Protein AF-A0A1F5ZJT5-F1 (afdb_monomer_lite)

InterPro domains:
  IPR000551 MerR-type HTH domain [PF13411] (260-327)
  IPR000551 MerR-type HTH domain [PS50937] (258-327)
  IPR000551 MerR-type HTH domain [SM00422] (259-328)
  IPR003812 Fido domain [PF02661] (96-191)
  IPR003812 Fido domain [PS51459] (96-231)
  IPR009061 Putative DNA-binding domain superfamily [SSF46955] (259-326)
  IPR036597 Fido-like domain superfamily [G3DSA:1.10.3290.10] (3-251)
  IPR036597 Fido-like domain superfamily [SSF140931] (71-250)
  IPR040198 Fido domain-containing protein [PTHR13504] (5-251)

Organism: NCBI:txid1798380

Foldseek 3Di:
DVVLLVVLVVLLVVLVVCPPPDPVLVVVLLLVCLLQQLVFLVVLVPQPADSVQLCCCQVVVDHDPPHDPLSSLQSNLLSVLLVVLLVVLQPDQLPDDLQNLLQSQLSNCPVPCNVFRSHFDQDFDDDPPAPFGADHLVCLVVLVVVLSVCSNPDDDDLLVSLLVNLLSQVRNVGTNDCSSSSSLSSSQSSCSNVSAHRFRQGSVCSVLQVVLSRCVSVVHDNPSNSVSSSVRSVVRSCVSVVSRVVVVVVVVQVPDFWDFLVRLCVVLVHDSVVSVVCVVVVLADFPDADPVGTTTHTPVVSVSSVQVVVVVVVVDDSVVSVVVVVVD

pLDDT: mean 93.29, std 7.65, range [41.47, 98.88]

Secondary structure (DSSP, 8-state):
-HHHHHHHHHHHHHHHTTPSPPHHHHHHHHHHHHHHHHHHHHHHHT----HHHHHHHHHH----TT--HHHHHHHHHHHHHHHHHHHHTTS-GGG--HHHHHHHHHHHHTTT-TTTTT---SS----TT--PPPPPGGGHHHHHHHHHHHHHH--S-HHHHHHHHHHHHHHH--SSS-HHHHHHHHHHHHHHHTTPPPP---GGGHHHHHHHHHHHHTT---HHHHHHHHHHHHHHHHHHHHHHHHHHHHHHHHTSPPEEHHHHHHHHT--HHHHHHHHHTTSS---EE-TTS-EEE-THHHHHHHHHHHHHHTT--HHHHHHHHT--

Radius of gyration: 25.62 Å; chains: 1; bounding box: 65×51×70 Å

Structure (mmCIF, N/CA/C/O backbone):
data_AF-A0A1F5ZJT5-F1
#
_entry.id   AF-A0A1F5ZJT5-F1
#
loop_
_atom_site.group_PDB
_atom_site.id
_atom_site.type_symbol
_atom_site.label_atom_id
_atom_site.label_alt_id
_atom_site.label_comp_id
_atom_site.label_asym_id
_atom_site.label_entity_id
_atom_site.label_seq_id
_atom_site.pdbx_PDB_ins_code
_atom_site.Cartn_x
_atom_site.Cartn_y
_atom_site.Cartn_z
_atom_site.occupancy
_atom_site.B_iso_or_equiv
_atom_site.auth_seq_id
_atom_site.auth_comp_id
_atom_site.auth_asym_id
_atom_site.auth_atom_id
_atom_site.pdbx_PDB_model_num
ATOM 1 N N . MET A 1 1 ? 15.246 -4.799 14.251 1.00 79.94 1 MET A N 1
ATOM 2 C CA . MET A 1 1 ? 14.289 -5.606 13.458 1.00 79.94 1 MET A CA 1
ATOM 3 C C . MET A 1 1 ? 13.406 -6.530 14.314 1.00 79.94 1 MET A C 1
ATOM 5 O O . MET A 1 1 ? 12.212 -6.278 14.369 1.00 79.94 1 MET A O 1
ATOM 9 N N . LYS A 1 2 ? 13.949 -7.520 15.053 1.00 82.00 2 LYS A N 1
ATOM 10 C CA . LYS A 1 2 ? 13.157 -8.495 15.854 1.00 82.00 2 LYS A CA 1
ATOM 11 C C . LYS A 1 2 ? 12.112 -7.873 16.799 1.00 82.00 2 LYS A C 1
ATOM 13 O O . LYS A 1 2 ? 10.970 -8.309 16.814 1.00 82.00 2 LYS A O 1
ATOM 18 N N . LYS A 1 3 ? 12.483 -6.818 17.539 1.00 85.69 3 LYS A N 1
ATOM 19 C CA .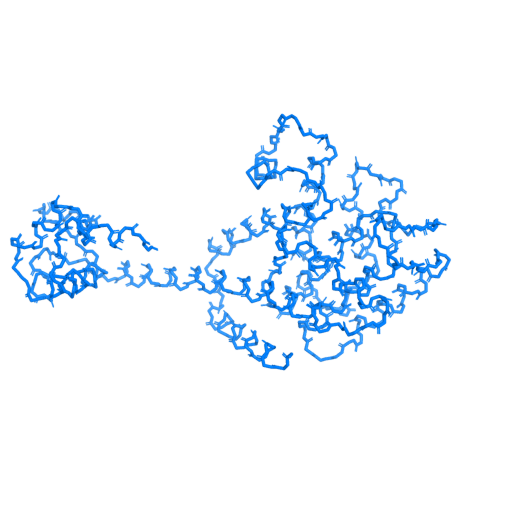 LYS A 1 3 ? 11.565 -6.099 18.445 1.00 85.69 3 LYS A CA 1
ATOM 20 C C . LYS A 1 3 ? 10.368 -5.477 17.711 1.00 85.69 3 LYS A C 1
ATOM 22 O O . LYS A 1 3 ? 9.263 -5.522 18.225 1.00 85.69 3 LYS A O 1
ATOM 27 N N . LEU A 1 4 ? 10.586 -4.917 16.517 1.00 86.38 4 LEU A N 1
ATOM 28 C CA . LEU A 1 4 ? 9.526 -4.282 15.728 1.00 86.38 4 LEU A CA 1
ATOM 29 C C . LEU A 1 4 ? 8.534 -5.323 15.198 1.00 86.38 4 LEU A C 1
ATOM 31 O O . LEU A 1 4 ? 7.334 -5.130 15.336 1.00 86.38 4 LEU A O 1
ATOM 35 N N . LEU A 1 5 ? 9.038 -6.449 14.683 1.00 90.12 5 LEU A N 1
ATOM 36 C CA . LEU A 1 5 ? 8.199 -7.581 14.279 1.00 90.12 5 LEU A CA 1
ATOM 37 C C . LEU A 1 5 ? 7.348 -8.092 15.449 1.00 90.12 5 LEU A C 1
ATOM 39 O O . LEU A 1 5 ? 6.138 -8.205 15.310 1.00 90.12 5 LEU A O 1
ATOM 43 N N . ALA A 1 6 ? 7.941 -8.299 16.629 1.00 90.62 6 ALA A N 1
ATOM 44 C CA . ALA A 1 6 ? 7.199 -8.734 17.816 1.00 90.62 6 ALA A CA 1
ATOM 45 C C . ALA A 1 6 ? 6.083 -7.750 18.231 1.00 90.62 6 ALA A C 1
ATOM 47 O O . ALA A 1 6 ? 4.995 -8.172 18.628 1.00 90.62 6 ALA A O 1
ATOM 48 N N . THR A 1 7 ? 6.322 -6.439 18.103 1.00 93.56 7 THR A N 1
ATOM 49 C CA . THR A 1 7 ? 5.289 -5.417 18.332 1.00 93.56 7 THR A CA 1
ATOM 50 C C . THR A 1 7 ? 4.146 -5.533 17.323 1.00 93.56 7 THR A C 1
ATOM 52 O O . THR A 1 7 ? 2.980 -5.460 17.713 1.00 93.56 7 THR A O 1
ATOM 55 N N . LEU A 1 8 ? 4.461 -5.722 16.039 1.00 95.94 8 LEU A N 1
ATOM 56 C CA . LEU A 1 8 ? 3.456 -5.862 14.984 1.00 95.94 8 LEU A CA 1
ATOM 57 C C . LEU A 1 8 ? 2.613 -7.124 15.164 1.00 95.94 8 LEU A C 1
ATOM 59 O O . LEU A 1 8 ? 1.393 -7.041 15.059 1.00 95.94 8 LEU A O 1
ATOM 63 N N . GLU A 1 9 ? 3.234 -8.251 15.513 1.00 94.44 9 GLU A N 1
ATOM 64 C CA . GLU A 1 9 ? 2.511 -9.494 15.806 1.00 94.44 9 GLU A CA 1
ATOM 65 C C . GLU A 1 9 ? 1.582 -9.335 17.013 1.00 94.44 9 GLU A C 1
ATOM 67 O O . GLU A 1 9 ? 0.418 -9.720 16.953 1.00 94.44 9 GLU A O 1
ATOM 72 N N . THR A 1 10 ? 2.037 -8.669 18.082 1.00 96.25 10 THR A N 1
ATOM 73 C CA . THR A 1 10 ? 1.177 -8.355 19.240 1.00 96.25 10 THR A CA 1
ATOM 74 C C . THR A 1 10 ? -0.043 -7.520 18.827 1.00 96.25 10 THR A C 1
ATOM 76 O O . THR A 1 10 ? -1.169 -7.798 19.242 1.00 96.25 10 THR A O 1
ATOM 79 N N . LYS A 1 11 ? 0.151 -6.491 17.990 1.00 96.81 11 LYS A N 1
ATOM 80 C CA . LYS A 1 11 ? -0.951 -5.650 17.491 1.00 96.81 11 LYS A CA 1
ATOM 81 C C . LYS A 1 11 ? -1.890 -6.415 16.565 1.00 96.81 11 LYS A C 1
ATOM 83 O O . LYS A 1 11 ? -3.102 -6.231 16.657 1.00 96.81 11 LYS A O 1
ATOM 88 N N . LYS A 1 12 ? -1.350 -7.283 15.709 1.00 96.50 12 LYS A N 1
ATOM 89 C CA . LYS A 1 12 ? -2.131 -8.174 14.851 1.00 96.50 12 LYS A CA 1
ATOM 90 C C . LYS A 1 12 ? -2.982 -9.125 15.687 1.00 96.50 12 LYS A C 1
ATOM 92 O O . LYS A 1 12 ? -4.182 -9.189 15.469 1.00 96.50 12 LYS A O 1
ATOM 97 N N . GLN A 1 13 ? -2.404 -9.774 16.696 1.00 96.56 13 GLN A N 1
ATOM 98 C CA . GLN A 1 13 ? -3.142 -10.651 17.603 1.00 96.56 13 GLN A CA 1
ATOM 99 C C . GLN A 1 13 ? -4.262 -9.895 18.329 1.00 96.56 13 GLN A C 1
ATOM 101 O O . GLN A 1 13 ? -5.379 -10.392 18.449 1.00 96.56 13 GLN A O 1
ATOM 106 N N . ARG A 1 14 ? -4.001 -8.653 18.759 1.00 96.25 14 ARG A N 1
ATOM 107 C CA . ARG A 1 14 ? -5.036 -7.785 19.333 1.00 96.25 14 ARG A CA 1
ATOM 108 C C . ARG A 1 14 ? -6.159 -7.490 18.335 1.00 96.25 14 ARG A C 1
ATOM 110 O O . ARG A 1 14 ? -7.318 -7.546 18.724 1.00 96.25 14 ARG A O 1
ATOM 117 N N . LEU A 1 15 ? -5.832 -7.187 17.078 1.00 95.25 15 LEU A N 1
ATOM 118 C CA . LEU A 1 15 ? -6.818 -6.985 16.013 1.00 95.25 15 LEU A CA 1
ATOM 119 C C . LEU A 1 15 ? -7.630 -8.262 15.751 1.00 95.25 15 LEU A C 1
ATOM 121 O O . LEU A 1 15 ? -8.850 -8.195 15.618 1.00 95.25 15 LEU A O 1
ATOM 125 N N . ASP A 1 16 ? -6.972 -9.418 15.722 1.00 95.50 16 ASP A N 1
ATOM 126 C CA . ASP A 1 16 ? -7.607 -10.715 15.490 1.00 95.50 16 ASP A CA 1
ATOM 127 C C . ASP A 1 16 ? -8.592 -11.077 16.611 1.00 95.50 16 ASP A C 1
ATOM 129 O O . ASP A 1 16 ? -9.668 -11.593 16.321 1.00 95.50 16 ASP A O 1
ATOM 133 N N . ASN A 1 17 ? -8.309 -10.691 17.860 1.00 95.62 17 ASN A N 1
ATOM 134 C CA . ASN A 1 17 ? -9.237 -10.852 18.987 1.00 95.62 17 ASN A CA 1
ATOM 135 C C . ASN A 1 17 ? -10.536 -10.036 18.850 1.00 95.62 17 ASN A C 1
ATOM 137 O O . ASN A 1 17 ? -11.502 -10.310 19.559 1.00 95.62 17 ASN A O 1
ATOM 141 N N . TYR A 1 18 ? -10.575 -9.030 17.971 1.00 93.25 18 TYR A N 1
ATOM 142 C CA . TYR A 1 18 ? -11.799 -8.288 17.661 1.00 93.25 18 TYR A CA 1
ATOM 143 C C . TYR A 1 18 ? -12.585 -8.879 16.483 1.00 93.25 18 TYR A C 1
ATOM 145 O O . TYR A 1 18 ? -13.690 -8.410 16.212 1.00 93.25 18 TYR A O 1
ATOM 153 N N . ARG A 1 19 ? -12.043 -9.865 15.754 1.00 92.75 19 ARG A N 1
ATOM 154 C CA . ARG A 1 19 ? -12.709 -10.443 14.579 1.00 92.75 19 ARG A CA 1
ATOM 155 C C . ARG A 1 19 ? -13.841 -11.412 14.986 1.00 92.75 19 ARG A C 1
ATOM 157 O O . ARG A 1 19 ? -13.694 -12.119 15.979 1.00 92.75 19 ARG A O 1
ATOM 164 N N . PRO A 1 20 ? -14.931 -11.515 14.193 1.00 92.62 20 PRO A N 1
ATOM 165 C CA . PRO A 1 20 ? -15.212 -10.727 12.992 1.00 92.62 20 PRO A CA 1
ATOM 166 C C . PRO A 1 20 ? -15.537 -9.265 13.329 1.00 92.62 20 PRO A C 1
ATOM 168 O O . PRO A 1 20 ? -16.264 -8.970 14.274 1.00 92.62 20 PRO A O 1
ATOM 171 N N . LEU A 1 21 ? -14.990 -8.341 12.536 1.00 90.06 21 LEU A N 1
ATOM 172 C CA . LEU A 1 21 ? -15.224 -6.911 12.730 1.00 90.06 21 LEU A CA 1
ATOM 173 C C . LEU A 1 21 ? -16.645 -6.527 12.278 1.00 90.06 21 LEU A C 1
ATOM 175 O O . LEU A 1 21 ? -17.171 -7.130 11.340 1.00 90.06 21 LEU A O 1
ATOM 179 N N . PRO A 1 22 ? -17.265 -5.488 12.873 1.00 89.25 22 PRO A N 1
ATOM 180 C CA . PRO A 1 22 ? -18.578 -5.017 12.442 1.00 89.25 22 PRO A CA 1
ATOM 181 C C . PRO A 1 22 ? -18.598 -4.632 10.946 1.00 89.25 22 PRO A C 1
ATOM 183 O O . PRO A 1 22 ? -17.782 -3.795 10.549 1.00 89.25 22 PRO A O 1
ATOM 186 N N . PRO A 1 23 ? -19.547 -5.128 10.127 1.00 90.06 23 PRO A N 1
ATOM 187 C CA . PRO A 1 23 ? -19.532 -4.926 8.672 1.00 90.06 23 PRO A CA 1
ATOM 188 C C . PRO A 1 23 ? -19.481 -3.461 8.217 1.00 90.06 23 PRO A C 1
ATOM 190 O O . PRO A 1 23 ? -18.751 -3.131 7.288 1.00 90.06 23 PRO A O 1
ATOM 193 N N . ASP A 1 24 ? -20.196 -2.553 8.891 1.00 89.19 24 ASP A N 1
ATOM 194 C CA . ASP A 1 24 ? -20.139 -1.115 8.576 1.00 89.19 24 ASP A CA 1
ATOM 195 C C . ASP A 1 24 ? -18.761 -0.502 8.821 1.00 89.19 24 ASP A C 1
ATOM 197 O O . ASP A 1 24 ? -18.339 0.393 8.093 1.00 89.19 24 ASP A O 1
ATOM 201 N N . LEU A 1 25 ? -18.059 -0.980 9.856 1.00 90.00 25 LEU A N 1
ATOM 202 C CA . LEU A 1 25 ? -16.710 -0.512 10.157 1.00 90.00 25 LEU A CA 1
ATOM 203 C C . LEU A 1 25 ? -15.738 -0.994 9.079 1.00 90.00 25 LEU A C 1
ATOM 205 O O . LEU A 1 25 ? -14.929 -0.205 8.604 1.00 90.00 25 LEU A O 1
ATOM 209 N N . VAL A 1 26 ? -15.863 -2.259 8.667 1.00 91.19 26 VAL A N 1
ATOM 210 C CA . VAL A 1 26 ? -15.066 -2.833 7.576 1.00 91.19 26 VAL A CA 1
ATOM 211 C C . VAL A 1 26 ? -15.274 -2.037 6.292 1.00 91.19 26 VAL A C 1
ATOM 213 O O . VAL A 1 26 ? -14.306 -1.500 5.768 1.00 91.19 26 VAL A O 1
ATOM 216 N N . ARG A 1 27 ? -16.527 -1.833 5.859 1.00 91.94 27 ARG A N 1
ATOM 217 C CA . ARG A 1 27 ? -16.839 -1.038 4.657 1.00 91.94 27 ARG A CA 1
ATOM 218 C C . ARG A 1 27 ? -16.272 0.380 4.715 1.00 91.94 27 ARG A C 1
ATOM 220 O O . ARG A 1 27 ? -15.782 0.893 3.712 1.00 91.94 27 ARG A O 1
ATOM 227 N N . ASN A 1 28 ? -16.357 1.033 5.876 1.00 91.94 28 ASN A N 1
ATOM 228 C CA . ASN A 1 28 ? -15.824 2.382 6.054 1.00 91.94 28 ASN A CA 1
ATOM 229 C C . ASN A 1 28 ? -14.292 2.409 5.924 1.00 91.94 28 ASN A C 1
ATOM 231 O O . ASN A 1 28 ? -13.756 3.239 5.189 1.00 91.94 28 ASN A O 1
ATOM 235 N N . LEU A 1 29 ? -13.605 1.475 6.589 1.00 94.00 29 LEU A N 1
ATOM 236 C CA . LEU A 1 29 ? -12.151 1.354 6.527 1.00 94.00 29 LEU A CA 1
ATOM 237 C C . LEU A 1 29 ? -11.683 0.978 5.122 1.00 94.00 29 LEU A C 1
ATOM 239 O O . LEU A 1 29 ? -10.793 1.637 4.601 1.00 94.00 29 LEU A O 1
ATOM 243 N N . GLU A 1 30 ? -12.298 -0.008 4.473 1.00 93.88 30 GLU A N 1
ATOM 244 C CA . GLU A 1 30 ? -11.973 -0.406 3.097 1.00 93.88 30 GLU A CA 1
ATOM 245 C C . GLU A 1 30 ? -12.094 0.771 2.130 1.00 93.88 30 GLU A C 1
ATOM 247 O O . GLU A 1 30 ? -11.175 1.036 1.353 1.00 93.88 30 GLU A O 1
ATOM 252 N N . LYS A 1 31 ? -13.186 1.538 2.230 1.00 94.25 31 LYS A N 1
ATOM 253 C CA . LYS A 1 31 ? -13.384 2.747 1.431 1.00 94.25 31 LYS A CA 1
ATOM 254 C C . LYS A 1 31 ? -12.278 3.776 1.685 1.00 94.25 31 LYS A C 1
ATOM 256 O O . LYS A 1 31 ? -11.712 4.313 0.735 1.00 94.25 31 LYS A O 1
ATOM 261 N N . TRP A 1 32 ? -11.939 4.028 2.949 1.00 95.75 32 TRP A N 1
ATOM 262 C CA . TRP A 1 32 ? -10.883 4.974 3.309 1.00 95.75 32 TRP A CA 1
ATOM 263 C C . TRP A 1 32 ? -9.501 4.518 2.815 1.00 95.75 32 TRP A C 1
ATOM 265 O O . TRP A 1 32 ? -8.788 5.310 2.198 1.00 95.75 32 TRP A O 1
ATOM 275 N N . PHE A 1 33 ? -9.146 3.244 3.014 1.00 97.44 33 PHE A N 1
ATOM 276 C CA . PHE A 1 33 ? -7.878 2.663 2.562 1.00 97.44 33 PHE A CA 1
ATOM 277 C C . PHE A 1 33 ? -7.766 2.661 1.039 1.00 97.44 33 PHE A C 1
ATOM 279 O O . PHE A 1 33 ? -6.691 2.962 0.528 1.00 97.44 33 PHE A O 1
ATOM 286 N N . LYS A 1 34 ? -8.856 2.393 0.309 1.00 98.12 34 LYS A N 1
ATOM 287 C CA . LYS A 1 34 ? -8.871 2.474 -1.157 1.00 98.12 34 LYS A CA 1
ATOM 288 C C . LYS A 1 34 ? -8.436 3.855 -1.643 1.00 98.12 34 LYS A C 1
ATOM 290 O O . LYS A 1 34 ? -7.550 3.952 -2.492 1.00 98.12 34 LYS A O 1
ATOM 295 N N . ILE A 1 35 ? -9.019 4.918 -1.086 1.00 97.88 35 ILE A N 1
ATOM 296 C CA . ILE A 1 35 ? -8.660 6.296 -1.445 1.00 97.88 35 ILE A CA 1
ATOM 297 C C . ILE A 1 35 ? -7.236 6.624 -1.007 1.00 97.88 35 ILE A C 1
ATOM 299 O O . ILE A 1 35 ? -6.464 7.159 -1.800 1.00 97.88 35 ILE A O 1
ATOM 303 N N . GLU A 1 36 ? -6.872 6.278 0.229 1.00 97.94 36 GLU A N 1
ATOM 304 C CA . GLU A 1 36 ? -5.557 6.603 0.780 1.00 97.94 36 GLU A CA 1
ATOM 305 C C . GLU A 1 36 ? -4.427 5.931 -0.008 1.00 97.94 36 GLU A C 1
ATOM 307 O O . GLU A 1 36 ? -3.481 6.601 -0.414 1.00 97.94 36 GLU A O 1
ATOM 312 N N . LEU A 1 37 ? -4.545 4.631 -0.289 1.00 98.44 37 LEU A N 1
ATOM 313 C CA . LEU A 1 37 ? -3.549 3.879 -1.053 1.00 98.44 37 LEU A CA 1
ATOM 314 C C . LEU A 1 37 ? -3.463 4.351 -2.500 1.00 98.44 37 LEU A C 1
ATOM 316 O O . LEU A 1 37 ? -2.363 4.442 -3.035 1.00 98.44 37 LEU A O 1
ATOM 320 N N . THR A 1 38 ? -4.599 4.666 -3.126 1.00 98.69 38 THR A N 1
ATOM 321 C CA . THR A 1 38 ? -4.626 5.213 -4.490 1.00 98.69 38 THR A CA 1
ATOM 322 C C . THR A 1 38 ? -3.885 6.540 -4.557 1.00 98.69 38 THR A C 1
ATOM 324 O O . THR A 1 38 ? -2.992 6.710 -5.388 1.00 98.69 38 THR A O 1
ATOM 327 N N . TYR A 1 39 ? -4.187 7.449 -3.629 1.00 98.56 39 TYR A N 1
ATOM 328 C CA . TYR A 1 39 ? -3.521 8.741 -3.544 1.00 98.56 39 TYR A CA 1
ATOM 329 C C . TYR A 1 39 ? -2.017 8.582 -3.292 1.00 98.56 39 TYR A C 1
ATOM 331 O O . TYR A 1 39 ? -1.204 9.086 -4.069 1.00 98.56 39 TYR A O 1
ATOM 339 N N . THR A 1 40 ? -1.612 7.877 -2.229 1.00 98.06 40 THR A N 1
ATOM 340 C CA . THR A 1 40 ? -0.194 7.843 -1.854 1.00 98.06 40 THR A CA 1
ATOM 341 C C . THR A 1 40 ? 0.653 7.041 -2.835 1.00 98.06 40 THR A C 1
ATOM 343 O O . THR A 1 40 ? 1.774 7.451 -3.132 1.00 98.06 40 THR A O 1
ATOM 346 N N . SER A 1 41 ? 0.130 5.938 -3.381 1.00 98.50 41 SER A N 1
ATOM 347 C CA . SER A 1 41 ? 0.843 5.108 -4.355 1.00 98.50 41 SER A CA 1
ATOM 348 C C . SER A 1 41 ? 1.109 5.869 -5.652 1.00 98.50 41 SER A C 1
ATOM 350 O O . SER A 1 41 ? 2.241 5.847 -6.131 1.00 98.50 41 SER A O 1
ATOM 352 N N . ASN A 1 42 ? 0.121 6.589 -6.188 1.00 98.50 42 ASN A N 1
ATOM 353 C CA . ASN A 1 42 ? 0.313 7.382 -7.403 1.00 98.50 42 ASN A CA 1
ATOM 354 C C . ASN A 1 42 ? 1.182 8.620 -7.139 1.00 98.50 42 ASN A C 1
ATOM 356 O O . ASN A 1 42 ? 2.058 8.942 -7.939 1.00 98.50 42 ASN A O 1
ATOM 360 N N . ALA A 1 43 ? 1.031 9.274 -5.982 1.00 98.06 43 ALA A N 1
ATOM 361 C CA . ALA A 1 43 ? 1.862 10.423 -5.622 1.00 98.06 43 ALA A CA 1
ATOM 362 C C . ALA A 1 43 ? 3.356 10.072 -5.474 1.00 98.06 43 ALA A C 1
ATOM 364 O O . ALA A 1 43 ? 4.217 10.918 -5.723 1.00 98.06 43 ALA A O 1
ATOM 365 N N . ILE A 1 44 ? 3.690 8.831 -5.093 1.00 97.06 44 ILE A N 1
ATOM 366 C CA . ILE A 1 44 ? 5.077 8.335 -5.082 1.00 97.06 44 ILE A CA 1
ATOM 367 C C . ILE A 1 44 ? 5.654 8.263 -6.505 1.00 97.06 44 ILE A C 1
ATOM 369 O O . ILE A 1 44 ? 6.839 8.551 -6.688 1.00 97.06 44 ILE A O 1
ATOM 373 N N . GLU A 1 45 ? 4.833 7.957 -7.509 1.00 95.50 45 GLU A N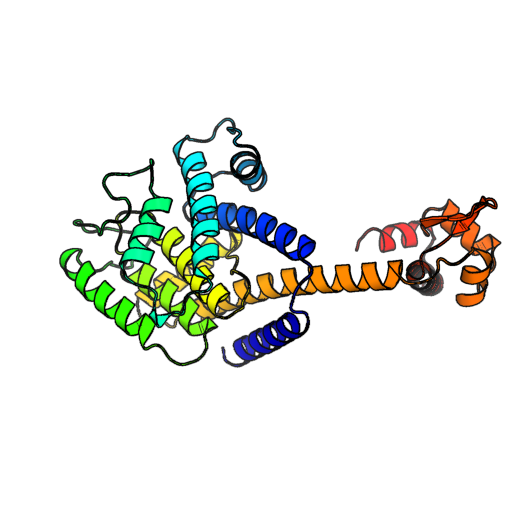 1
ATOM 374 C CA . GLU A 1 45 ? 5.247 7.916 -8.920 1.00 95.50 45 GLU A CA 1
ATOM 375 C C . GLU A 1 45 ? 5.211 9.294 -9.606 1.00 95.50 45 GLU A C 1
ATOM 377 O O . GLU A 1 45 ? 5.654 9.429 -10.739 1.00 95.50 45 GLU A O 1
ATOM 382 N N . GLY A 1 46 ? 4.762 10.343 -8.906 1.00 95.75 46 GLY A N 1
ATOM 383 C CA . GLY A 1 46 ? 4.775 11.724 -9.403 1.00 95.75 46 GLY A CA 1
ATOM 384 C C . GLY A 1 46 ? 3.413 12.280 -9.814 1.00 95.75 46 GLY A C 1
ATOM 385 O O . GLY A 1 46 ? 3.346 13.440 -10.213 1.00 95.75 46 GLY A O 1
ATOM 386 N N . ASN A 1 47 ? 2.333 11.5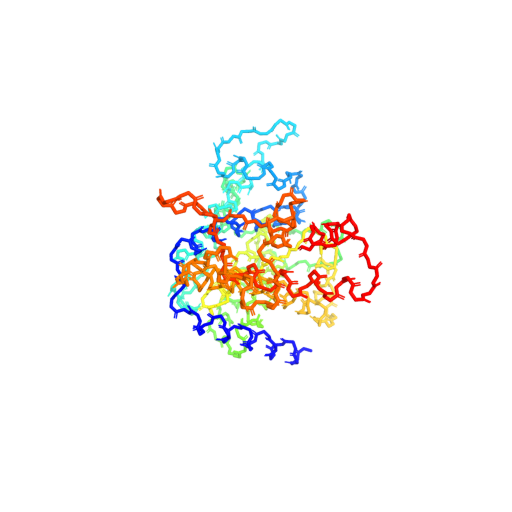10 -9.659 1.00 97.94 47 ASN A N 1
ATOM 387 C CA . ASN A 1 47 ? 0.974 12.007 -9.861 1.00 97.94 47 ASN A CA 1
ATOM 388 C C . ASN A 1 47 ? 0.682 13.186 -8.910 1.00 97.94 47 ASN A C 1
ATOM 390 O O . ASN A 1 47 ? 1.026 13.156 -7.721 1.00 97.94 47 ASN A O 1
ATOM 394 N N . THR A 1 48 ? 0.071 14.246 -9.438 1.00 97.88 48 THR A N 1
ATOM 395 C CA . THR A 1 48 ? -0.092 15.523 -8.734 1.00 97.88 48 THR A CA 1
ATOM 396 C C . THR A 1 48 ? -1.470 15.710 -8.104 1.00 97.88 48 THR A C 1
ATOM 398 O O . THR A 1 48 ? -1.714 16.761 -7.500 1.00 97.88 48 THR A O 1
ATOM 401 N N . LEU A 1 49 ? -2.377 14.737 -8.241 1.00 97.75 49 LEU A N 1
ATOM 402 C CA . LEU A 1 49 ? -3.700 14.778 -7.625 1.00 97.75 49 LEU A CA 1
ATOM 403 C C . LEU A 1 49 ? -3.586 14.936 -6.111 1.00 97.75 49 LEU A C 1
ATOM 405 O O . LEU A 1 49 ? -2.782 14.274 -5.452 1.00 97.75 49 LEU A O 1
ATOM 409 N N . SER A 1 50 ? -4.416 15.809 -5.544 1.00 97.31 50 SER A N 1
ATOM 410 C CA . SER A 1 50 ? -4.602 15.862 -4.102 1.00 97.31 50 SER A CA 1
ATOM 411 C C . SER A 1 50 ? -5.375 14.627 -3.620 1.00 97.31 50 SER A C 1
ATOM 413 O O . SER A 1 50 ? -6.020 13.907 -4.390 1.00 97.31 50 SER A O 1
ATOM 415 N N . ARG A 1 51 ? -5.362 14.386 -2.306 1.00 96.38 51 ARG A N 1
ATOM 416 C CA . ARG A 1 51 ? -6.209 13.349 -1.705 1.00 96.38 51 ARG A CA 1
ATOM 417 C C . ARG A 1 51 ? -7.699 13.614 -1.964 1.00 96.38 51 ARG A C 1
ATOM 419 O O . ARG A 1 51 ? -8.458 12.669 -2.163 1.00 96.38 51 ARG A O 1
ATOM 426 N N . ALA A 1 52 ? -8.114 14.884 -1.959 1.00 94.38 52 ALA A N 1
ATOM 427 C CA . ALA A 1 52 ? -9.493 15.275 -2.239 1.00 94.38 52 ALA A CA 1
ATOM 428 C C . ALA A 1 52 ? -9.849 15.034 -3.713 1.00 94.38 52 ALA A C 1
ATOM 430 O O . ALA A 1 52 ? -10.890 14.444 -3.990 1.00 94.38 52 ALA A O 1
ATOM 431 N N . ASP A 1 53 ? -8.949 15.387 -4.633 1.00 97.06 53 ASP A N 1
ATOM 432 C CA . ASP A 1 53 ? -9.102 15.143 -6.072 1.00 97.06 53 ASP A CA 1
ATOM 433 C C . ASP A 1 53 ? -9.273 13.643 -6.332 1.00 97.06 53 ASP A C 1
ATOM 435 O O . ASP A 1 53 ? -10.216 13.216 -6.991 1.00 97.06 53 ASP A O 1
ATOM 439 N N . THR A 1 54 ? -8.404 12.830 -5.722 1.00 97.31 54 THR A N 1
ATOM 440 C CA . THR A 1 54 ? -8.458 11.364 -5.810 1.00 97.31 54 THR A CA 1
ATOM 441 C C . THR A 1 54 ? -9.810 10.828 -5.337 1.00 97.31 54 THR A C 1
ATOM 443 O O . THR A 1 54 ? -10.392 9.966 -5.991 1.00 97.31 54 THR A O 1
ATOM 446 N N . ALA A 1 55 ? -10.344 11.348 -4.227 1.00 95.25 55 ALA A N 1
ATOM 447 C CA . ALA A 1 55 ? -11.654 10.948 -3.721 1.00 95.25 55 ALA A CA 1
ATOM 448 C C . ALA A 1 55 ? -12.796 11.336 -4.677 1.00 95.25 55 ALA A C 1
ATOM 450 O O . ALA A 1 55 ? -13.694 10.528 -4.905 1.00 95.25 55 ALA A O 1
ATOM 451 N N . LEU A 1 56 ? -12.763 12.537 -5.264 1.00 95.12 56 LEU A N 1
ATOM 452 C CA . LEU A 1 56 ? -13.762 12.971 -6.250 1.00 95.12 56 LEU A CA 1
ATOM 453 C C . LEU A 1 56 ? -13.748 12.075 -7.494 1.00 95.12 56 LEU A C 1
ATOM 455 O O . LEU A 1 56 ? -14.803 11.640 -7.953 1.00 95.12 56 LEU A O 1
ATOM 459 N N . ILE A 1 57 ? -12.561 11.742 -7.995 1.00 97.25 57 ILE A N 1
ATOM 460 C CA . ILE A 1 57 ? -12.397 10.890 -9.176 1.00 97.25 57 ILE A CA 1
ATOM 461 C C . ILE A 1 57 ? -12.894 9.472 -8.883 1.00 97.25 57 ILE A C 1
ATOM 463 O O . ILE A 1 57 ? -13.765 8.961 -9.582 1.00 97.25 57 ILE A O 1
ATOM 467 N N . VAL A 1 58 ? -12.382 8.845 -7.823 1.00 95.50 58 VAL A N 1
ATOM 468 C CA . VAL A 1 58 ? -12.637 7.426 -7.535 1.00 95.50 58 VAL A CA 1
ATOM 469 C C . VAL A 1 58 ? -14.048 7.182 -6.996 1.00 95.50 58 VAL A C 1
ATOM 471 O O . VAL A 1 58 ? -14.644 6.152 -7.296 1.00 95.50 58 VAL A O 1
ATOM 474 N N . GLU A 1 59 ? -14.606 8.089 -6.188 1.00 91.06 59 GLU A N 1
ATOM 475 C CA . GLU A 1 59 ? -15.928 7.870 -5.581 1.00 91.06 59 GLU A CA 1
ATOM 476 C C . GLU A 1 59 ? -17.085 8.468 -6.373 1.00 91.06 59 GLU A C 1
ATOM 478 O O . GLU A 1 59 ? -18.213 7.988 -6.247 1.00 91.06 59 GLU A O 1
ATOM 483 N N . LYS A 1 60 ? -16.846 9.559 -7.107 1.00 90.25 60 LYS A N 1
ATOM 484 C CA . LYS A 1 60 ? -17.902 10.305 -7.805 1.00 90.25 60 LYS A CA 1
ATOM 485 C C . LYS A 1 60 ? -17.778 10.237 -9.324 1.00 90.25 60 LYS A C 1
ATOM 487 O O . LYS A 1 60 ? -18.711 10.660 -9.997 1.00 90.25 60 LYS A O 1
ATOM 492 N N . GLY A 1 61 ? -16.670 9.717 -9.859 1.00 90.12 61 GLY A N 1
ATOM 493 C CA . GLY A 1 61 ? -16.419 9.684 -11.301 1.00 90.12 61 GLY A CA 1
ATOM 494 C C . GLY A 1 61 ? -16.256 11.078 -11.911 1.00 90.12 61 GLY A C 1
ATOM 495 O O . GLY A 1 61 ? -16.510 11.257 -13.098 1.00 90.12 61 GLY A O 1
ATOM 496 N N . LEU A 1 62 ? -15.896 12.076 -11.097 1.00 89.88 62 LEU A N 1
ATOM 497 C CA . LEU A 1 62 ? -15.752 13.460 -11.543 1.00 89.88 62 LEU A CA 1
ATOM 498 C C . LEU A 1 62 ? -14.350 13.714 -12.091 1.00 89.88 62 LEU A C 1
ATOM 500 O O . LEU A 1 62 ? -13.372 13.148 -11.609 1.00 89.88 62 LEU A O 1
ATOM 504 N N . THR A 1 63 ? -14.251 14.616 -13.060 1.00 91.00 63 THR A N 1
ATOM 505 C CA . THR A 1 63 ? -12.972 15.157 -13.527 1.00 91.00 63 THR A CA 1
ATOM 506 C C . THR A 1 63 ? -12.557 16.361 -12.688 1.00 91.00 63 THR A C 1
ATOM 508 O O . THR A 1 63 ? -13.402 17.133 -12.235 1.00 91.00 63 THR A O 1
ATOM 511 N N . VAL A 1 64 ? -11.253 16.548 -12.526 1.00 92.94 64 VAL A N 1
ATOM 512 C CA . VAL A 1 64 ? -10.633 17.638 -11.776 1.00 92.94 64 VAL A CA 1
ATOM 513 C C . VAL A 1 64 ? -9.869 18.539 -12.739 1.00 92.94 64 VAL A C 1
ATOM 515 O O . VAL A 1 64 ? -9.067 18.078 -13.552 1.00 92.94 64 VAL A O 1
ATOM 518 N N . GLU A 1 65 ? -10.136 19.839 -12.651 1.00 93.69 65 GLU A N 1
ATOM 519 C CA . GLU A 1 65 ? -9.513 20.855 -13.495 1.00 93.69 65 GLU A CA 1
ATOM 520 C C . GLU A 1 65 ? -7.988 20.912 -13.297 1.00 93.69 65 GLU A C 1
ATOM 522 O O . GLU A 1 65 ? -7.473 20.733 -12.192 1.00 93.69 65 GLU A O 1
ATOM 527 N N . GLY A 1 66 ? -7.249 21.163 -14.382 1.00 94.00 66 GLY A N 1
ATOM 528 C CA . GLY A 1 66 ? -5.790 21.311 -14.345 1.00 94.00 66 GLY A CA 1
ATOM 529 C C . GLY A 1 66 ? -5.013 20.003 -14.154 1.00 94.00 66 GLY A C 1
ATOM 530 O O . GLY A 1 66 ? -3.804 20.047 -13.927 1.00 94.00 66 GLY A O 1
ATOM 531 N N . LYS A 1 67 ? -5.681 18.847 -14.244 1.00 96.44 67 LYS A N 1
ATOM 532 C CA . LYS A 1 67 ? -5.081 17.512 -14.119 1.00 96.44 67 LYS A CA 1
ATOM 533 C C . LYS A 1 67 ? -5.201 16.750 -15.428 1.00 96.44 67 LYS A C 1
ATOM 535 O O . LYS A 1 67 ? -6.214 16.837 -16.121 1.00 96.44 67 LYS A O 1
ATOM 540 N N . THR A 1 68 ? -4.165 16.000 -15.780 1.00 97.56 68 THR A N 1
ATOM 541 C CA . THR A 1 68 ? -4.131 15.271 -17.055 1.00 97.56 68 THR A CA 1
ATOM 542 C C . THR A 1 68 ? -5.094 14.084 -17.046 1.00 97.56 68 THR A C 1
ATOM 544 O O . THR A 1 68 ? -5.401 13.525 -15.991 1.00 97.56 68 THR A O 1
ATOM 547 N N . LEU A 1 69 ? -5.551 13.648 -18.226 1.00 96.50 69 LEU A N 1
ATOM 548 C CA . LEU A 1 69 ? -6.355 12.425 -18.341 1.00 96.50 69 LEU A CA 1
ATOM 549 C C . LEU A 1 69 ? -5.596 11.206 -17.798 1.00 96.50 69 LEU A C 1
ATOM 551 O O . LEU A 1 69 ? -6.188 10.375 -17.116 1.00 96.50 69 LEU A O 1
ATOM 555 N N . THR A 1 70 ? -4.286 11.132 -18.042 1.00 97.75 70 THR A N 1
ATOM 556 C CA . THR A 1 70 ? -3.431 10.069 -17.507 1.00 97.75 70 THR A CA 1
ATOM 557 C C . THR A 1 70 ? -3.490 10.025 -15.986 1.00 97.75 70 THR A C 1
ATOM 559 O O . THR A 1 70 ? -3.780 8.970 -15.441 1.00 97.75 70 THR A O 1
ATOM 562 N N . GLU A 1 71 ? -3.325 11.152 -15.286 1.00 98.25 71 GLU A N 1
ATOM 563 C CA . GLU A 1 71 ? -3.392 11.169 -13.817 1.00 98.25 71 GLU A CA 1
ATOM 564 C C . GLU A 1 71 ? -4.745 10.686 -13.272 1.00 98.25 71 GLU A C 1
ATOM 566 O O . GLU A 1 71 ? -4.786 10.006 -12.244 1.00 98.25 71 GLU A O 1
ATOM 571 N N . HIS A 1 72 ? -5.844 11.005 -13.964 1.00 98.44 72 HIS A N 1
ATOM 572 C CA . HIS A 1 72 ? -7.171 10.495 -13.617 1.00 98.44 72 HIS A CA 1
ATOM 573 C C . HIS A 1 72 ? -7.262 8.984 -13.816 1.00 98.44 72 HIS A C 1
ATOM 575 O O . HIS A 1 72 ? -7.729 8.274 -12.925 1.00 98.44 72 HIS A O 1
ATOM 581 N N . LEU A 1 73 ? -6.805 8.490 -14.970 1.00 98.31 73 LEU A N 1
ATOM 582 C CA . LEU A 1 73 ? -6.794 7.062 -15.272 1.00 98.31 73 LEU A CA 1
ATOM 583 C C . LEU A 1 73 ? -5.919 6.298 -14.280 1.00 98.31 73 LEU A C 1
ATOM 585 O O . LEU A 1 73 ? -6.343 5.261 -13.796 1.00 98.31 73 LEU A O 1
ATOM 589 N N . GLU A 1 74 ? -4.764 6.828 -13.882 1.00 98.56 74 GLU A N 1
ATOM 590 C CA . GLU A 1 74 ? -3.921 6.213 -12.853 1.00 98.56 74 GLU A CA 1
ATOM 591 C C . GLU A 1 74 ? -4.646 6.070 -11.511 1.00 98.56 74 GLU A C 1
ATOM 593 O O . GLU A 1 74 ? -4.496 5.050 -10.832 1.00 98.56 74 GLU A O 1
ATOM 598 N N . ALA A 1 75 ? -5.428 7.077 -11.107 1.00 98.62 75 ALA A N 1
ATOM 599 C CA . ALA A 1 75 ? -6.228 7.016 -9.887 1.00 98.62 75 ALA A CA 1
ATOM 600 C C . ALA A 1 75 ? -7.335 5.957 -9.991 1.00 98.62 75 ALA A C 1
ATOM 602 O O . ALA A 1 75 ? -7.467 5.115 -9.102 1.00 98.62 75 ALA A O 1
ATOM 603 N N . VAL A 1 76 ? -8.089 5.952 -11.092 1.00 98.56 76 VAL A N 1
ATOM 604 C CA . VAL A 1 76 ? -9.160 4.971 -11.333 1.00 98.56 76 VAL A CA 1
ATOM 605 C C . VAL A 1 76 ? -8.598 3.548 -11.406 1.00 98.56 76 VAL A C 1
ATOM 607 O O . VAL A 1 76 ? -9.067 2.659 -10.697 1.00 98.56 76 VAL A O 1
ATOM 610 N N . ASN A 1 77 ? -7.553 3.341 -12.204 1.00 98.69 77 ASN A N 1
ATOM 611 C CA . ASN A 1 77 ? -6.914 2.047 -12.415 1.00 98.69 77 ASN A CA 1
ATOM 612 C C . ASN A 1 77 ? -6.349 1.478 -11.115 1.00 98.69 77 ASN A C 1
ATOM 614 O O . ASN A 1 77 ? -6.575 0.312 -10.804 1.00 98.69 77 ASN A O 1
ATOM 618 N N . HIS A 1 78 ? -5.648 2.293 -10.321 1.00 98.81 78 HIS A N 1
ATOM 619 C CA . HIS A 1 78 ? -5.106 1.829 -9.047 1.00 98.81 78 HIS A CA 1
ATOM 620 C C . HIS A 1 78 ? -6.216 1.491 -8.039 1.00 98.81 78 HIS A C 1
ATOM 622 O O . HIS A 1 78 ? -6.093 0.507 -7.308 1.00 98.81 78 HIS A O 1
ATOM 628 N N . ALA A 1 79 ? -7.306 2.265 -7.998 1.00 98.69 79 ALA A N 1
ATOM 629 C CA . ALA A 1 79 ? -8.443 1.966 -7.130 1.00 98.69 79 ALA A CA 1
ATOM 630 C C . ALA A 1 79 ? -9.121 0.637 -7.507 1.00 98.69 79 ALA A C 1
ATOM 632 O O . ALA A 1 79 ? -9.370 -0.182 -6.622 1.00 98.69 79 ALA A O 1
ATOM 633 N N . HIS A 1 80 ? -9.348 0.389 -8.802 1.00 98.62 80 HIS A N 1
ATOM 634 C CA . HIS A 1 80 ? -9.880 -0.888 -9.290 1.00 98.62 80 HIS A CA 1
ATOM 635 C C . HIS A 1 80 ? -8.915 -2.051 -9.032 1.00 98.62 80 HIS A C 1
ATOM 637 O O . HIS A 1 80 ? -9.334 -3.109 -8.569 1.00 98.62 80 HIS A O 1
ATOM 643 N N . ALA A 1 81 ? -7.615 -1.846 -9.251 1.00 98.75 81 ALA A N 1
ATOM 644 C CA . ALA A 1 81 ? -6.595 -2.851 -8.973 1.00 98.75 81 ALA A CA 1
ATOM 645 C C . ALA A 1 81 ? -6.535 -3.215 -7.482 1.00 98.75 81 ALA A C 1
ATOM 647 O O . ALA A 1 81 ? -6.359 -4.384 -7.139 1.00 98.75 81 ALA A O 1
ATOM 648 N N . PHE A 1 82 ? -6.727 -2.239 -6.587 1.00 98.69 82 PHE A N 1
ATOM 649 C CA . PHE A 1 82 ? -6.840 -2.488 -5.151 1.00 98.69 82 PHE A CA 1
ATOM 650 C C . PHE A 1 82 ? -8.069 -3.343 -4.802 1.00 98.69 82 PHE A C 1
ATOM 652 O O . PHE A 1 82 ? -7.955 -4.301 -4.038 1.00 98.69 82 PHE A O 1
ATOM 659 N N . GLU A 1 83 ? -9.232 -3.036 -5.377 1.00 98.25 83 GLU A N 1
ATOM 660 C CA . GLU A 1 83 ? -10.443 -3.847 -5.195 1.00 98.25 83 GLU A CA 1
ATOM 661 C C . GLU A 1 83 ? -10.241 -5.269 -5.724 1.00 98.25 83 GLU A C 1
ATOM 663 O O . GLU A 1 83 ? -10.592 -6.240 -5.054 1.00 98.25 83 GLU A O 1
ATOM 668 N N . TRP A 1 84 ? -9.601 -5.407 -6.884 1.00 98.50 84 TRP A N 1
ATOM 669 C CA . TRP A 1 84 ? -9.319 -6.702 -7.483 1.00 98.50 84 TRP A CA 1
ATOM 670 C C . TRP A 1 84 ? -8.393 -7.557 -6.612 1.00 98.50 84 TRP A C 1
ATOM 672 O O . TRP A 1 84 ? -8.743 -8.700 -6.319 1.00 98.50 84 TRP A O 1
ATOM 682 N N . ILE A 1 85 ? -7.276 -7.024 -6.096 1.00 98.25 85 ILE A N 1
ATOM 683 C CA . ILE A 1 85 ? -6.429 -7.805 -5.175 1.00 98.25 85 ILE A CA 1
ATOM 684 C C . ILE A 1 85 ? -7.161 -8.164 -3.876 1.00 98.25 85 ILE A C 1
ATOM 686 O O . ILE A 1 85 ? -6.906 -9.227 -3.316 1.00 98.25 85 ILE A O 1
ATOM 690 N N . ALA A 1 86 ? -8.103 -7.341 -3.402 1.00 97.31 86 ALA A N 1
ATOM 691 C CA . ALA A 1 86 ? -8.913 -7.691 -2.238 1.00 97.31 86 ALA A CA 1
ATOM 692 C C . ALA A 1 86 ? -9.783 -8.928 -2.522 1.00 97.31 86 ALA A C 1
ATOM 694 O O . ALA A 1 86 ? -9.921 -9.789 -1.652 1.00 97.31 86 ALA A O 1
ATOM 695 N N . THR A 1 87 ? -10.275 -9.094 -3.758 1.00 97.38 87 THR A N 1
ATOM 696 C CA . THR A 1 87 ? -10.969 -10.330 -4.165 1.00 97.38 87 THR A CA 1
ATOM 697 C C . THR A 1 87 ? -10.055 -11.553 -4.170 1.00 97.38 87 THR A C 1
ATOM 699 O O . THR A 1 87 ? -10.544 -12.653 -3.950 1.00 97.38 87 THR A O 1
ATOM 702 N N . LEU A 1 88 ? -8.739 -11.388 -4.342 1.00 97.50 88 LEU A N 1
ATOM 703 C CA . LEU A 1 88 ? -7.752 -12.477 -4.339 1.00 97.50 88 LEU A CA 1
ATOM 704 C C . LEU A 1 88 ? -7.211 -12.813 -2.941 1.00 97.50 88 LEU A C 1
ATOM 706 O O . LEU A 1 88 ? -6.494 -13.801 -2.779 1.00 97.50 88 LEU A O 1
ATOM 710 N N . ALA A 1 89 ? -7.548 -12.028 -1.914 1.00 95.75 89 ALA A N 1
ATOM 711 C CA . ALA A 1 89 ? -7.009 -12.198 -0.563 1.00 95.75 89 ALA A CA 1
ATOM 712 C C . ALA A 1 89 ? -7.403 -13.530 0.108 1.00 95.75 89 ALA A C 1
ATOM 714 O O . ALA A 1 89 ? -6.792 -13.917 1.100 1.00 95.75 89 ALA A O 1
ATOM 715 N N . HIS A 1 90 ? -8.402 -14.240 -0.427 1.00 94.75 90 HIS A N 1
ATOM 716 C CA . HIS A 1 90 ? -8.794 -15.577 0.032 1.00 94.75 90 HIS A CA 1
ATOM 717 C C . HIS A 1 90 ? -7.899 -16.702 -0.519 1.00 94.75 90 HIS A C 1
ATOM 719 O O . HIS A 1 90 ? -7.914 -17.811 0.019 1.00 94.75 90 HIS A O 1
ATOM 725 N N . LEU A 1 91 ? -7.143 -16.443 -1.592 1.00 95.00 91 LEU A N 1
ATOM 726 C CA . LEU A 1 91 ? -6.201 -17.405 -2.160 1.00 95.00 91 LEU A CA 1
ATOM 727 C C . LEU A 1 91 ? -5.016 -17.610 -1.216 1.00 95.00 91 LEU A C 1
ATOM 729 O O . LEU A 1 91 ? -4.637 -16.709 -0.465 1.00 95.00 91 LEU A O 1
ATOM 733 N N . LYS A 1 92 ? -4.380 -18.784 -1.278 1.00 94.38 92 LYS A N 1
ATOM 734 C CA . LYS A 1 92 ? -3.107 -18.988 -0.580 1.00 94.38 92 LYS A CA 1
ATOM 735 C C . LYS A 1 92 ? -1.984 -18.397 -1.423 1.00 94.38 92 LYS A C 1
ATOM 737 O O . LYS A 1 92 ? -2.031 -18.441 -2.648 1.00 94.38 92 LYS A O 1
ATOM 742 N N . ARG A 1 93 ? -0.917 -17.928 -0.771 1.00 94.62 93 ARG A N 1
ATOM 743 C CA . ARG A 1 93 ? 0.284 -17.404 -1.448 1.00 94.62 93 ARG A CA 1
ATOM 744 C C . ARG A 1 93 ? 0.828 -18.354 -2.524 1.00 94.62 93 ARG A C 1
ATOM 746 O O . ARG A 1 93 ? 1.190 -17.905 -3.603 1.00 94.62 93 ARG A O 1
ATOM 753 N N . LYS A 1 94 ? 0.832 -19.662 -2.248 1.00 94.62 94 LYS A N 1
ATOM 754 C CA . LYS A 1 94 ? 1.278 -20.712 -3.183 1.00 94.62 94 LYS A CA 1
ATOM 755 C C . LYS A 1 94 ? 0.412 -20.862 -4.444 1.00 94.62 94 LYS A C 1
ATOM 757 O O . LYS A 1 94 ? 0.839 -21.498 -5.395 1.00 94.62 94 LYS A O 1
ATOM 762 N N . ASP A 1 95 ? -0.798 -20.305 -4.437 1.00 95.81 95 ASP A N 1
ATOM 763 C CA . ASP A 1 95 ? -1.723 -20.347 -5.571 1.00 95.81 95 ASP A CA 1
ATOM 764 C C . ASP A 1 95 ? -1.590 -19.079 -6.446 1.00 95.81 95 ASP A C 1
ATOM 766 O O . ASP A 1 95 ? -2.186 -18.993 -7.519 1.00 95.81 95 ASP A O 1
ATOM 770 N N . LEU A 1 96 ? -0.794 -18.085 -6.016 1.00 96.62 96 LEU A N 1
ATOM 771 C CA . LEU A 1 96 ? -0.502 -16.894 -6.813 1.00 96.62 96 LEU A CA 1
ATOM 772 C C . LEU A 1 96 ? 0.454 -17.245 -7.946 1.00 96.62 96 LEU A C 1
ATOM 774 O O . LEU A 1 96 ? 1.591 -17.644 -7.726 1.00 96.62 96 LEU A O 1
ATOM 778 N N . THR A 1 97 ? 0.010 -17.050 -9.174 1.00 97.06 97 THR A N 1
ATOM 779 C CA . THR A 1 97 ? 0.800 -17.333 -10.376 1.00 97.06 97 THR A CA 1
ATOM 780 C C . THR A 1 97 ? 1.327 -16.051 -11.008 1.00 97.06 97 THR A C 1
ATOM 782 O O . THR A 1 97 ? 0.836 -14.956 -10.733 1.00 97.06 97 THR A O 1
ATOM 785 N N . GLU A 1 98 ? 2.281 -16.197 -11.926 1.00 97.06 98 GLU A N 1
ATOM 786 C CA . GLU A 1 98 ? 2.737 -15.121 -12.811 1.00 97.06 98 GLU A CA 1
ATOM 787 C C . GLU A 1 98 ? 1.568 -14.361 -13.459 1.00 97.06 98 GLU A C 1
ATOM 789 O O . GLU A 1 98 ? 1.550 -13.131 -13.459 1.00 97.06 98 GLU A O 1
ATOM 794 N N . HIS A 1 99 ? 0.550 -15.088 -13.933 1.00 97.94 99 HIS A N 1
ATOM 795 C CA . HIS A 1 99 ? -0.620 -14.510 -14.591 1.00 97.94 99 HIS A CA 1
ATOM 796 C C . HIS A 1 99 ? -1.358 -13.518 -13.690 1.00 97.94 99 HIS A C 1
ATOM 798 O O . HIS A 1 99 ? -1.732 -12.450 -14.161 1.00 97.94 99 HIS A O 1
ATOM 804 N N . HIS A 1 100 ? -1.480 -13.794 -12.388 1.00 98.44 100 HIS A N 1
ATOM 805 C CA . HIS A 1 100 ? -2.100 -12.847 -11.459 1.00 98.44 100 HIS A CA 1
ATOM 806 C C . HIS A 1 100 ? -1.319 -11.526 -11.387 1.00 98.44 100 HIS A C 1
ATOM 808 O O . HIS A 1 100 ? -1.912 -10.456 -11.283 1.00 98.44 100 HIS A O 1
ATOM 814 N N . ILE A 1 101 ? 0.013 -11.558 -11.463 1.00 98.50 101 ILE A N 1
ATOM 815 C CA . ILE A 1 101 ? 0.805 -10.324 -11.398 1.00 98.50 101 ILE A CA 1
ATOM 816 C C . ILE A 1 101 ? 0.799 -9.589 -12.745 1.00 98.50 101 ILE A C 1
ATOM 818 O O . ILE A 1 101 ? 0.757 -8.357 -12.775 1.00 98.50 101 ILE A O 1
ATOM 822 N N . LEU A 1 102 ? 0.773 -10.318 -13.863 1.00 98.69 102 LEU A N 1
ATOM 823 C CA . LEU A 1 102 ? 0.581 -9.726 -15.189 1.00 98.69 102 LEU A CA 1
ATOM 824 C C . LEU A 1 102 ? -0.808 -9.088 -15.330 1.00 98.69 102 LEU A C 1
ATOM 826 O O . LEU A 1 102 ? -0.918 -7.994 -15.880 1.00 98.69 102 LEU A O 1
ATOM 830 N N . ASP A 1 103 ? -1.852 -9.717 -14.793 1.00 98.69 103 ASP A N 1
ATOM 831 C CA . ASP A 1 103 ? -3.215 -9.181 -14.769 1.00 98.69 103 ASP A CA 1
ATOM 832 C C . ASP A 1 103 ? -3.313 -7.946 -13.867 1.00 98.69 103 ASP A C 1
ATOM 834 O O . ASP A 1 103 ? -3.901 -6.942 -14.276 1.00 98.69 103 ASP A O 1
ATOM 838 N N . LEU A 1 104 ? -2.653 -7.968 -12.700 1.00 98.75 104 LEU A N 1
ATOM 839 C CA . LEU A 1 104 ? -2.514 -6.794 -11.837 1.00 98.75 104 LEU A CA 1
ATOM 840 C C . LEU A 1 104 ? -1.906 -5.621 -12.607 1.00 98.75 104 LEU A C 1
ATOM 842 O O . LEU A 1 104 ? -2.453 -4.520 -12.634 1.00 98.75 104 LEU A O 1
ATOM 846 N N . HIS A 1 105 ? -0.768 -5.868 -13.256 1.00 98.81 105 HIS A N 1
ATOM 847 C CA . HIS A 1 105 ? -0.063 -4.858 -14.031 1.00 98.81 105 HIS A CA 1
ATOM 848 C C . HIS A 1 105 ? -0.899 -4.365 -15.222 1.00 98.81 105 HIS A C 1
ATOM 850 O O . HIS A 1 105 ? -0.896 -3.173 -15.531 1.00 98.81 105 HIS A O 1
ATOM 856 N N . ARG A 1 106 ? -1.667 -5.255 -15.865 1.00 98.75 106 ARG A N 1
ATOM 857 C CA . ARG A 1 106 ? -2.584 -4.876 -16.943 1.00 98.75 106 ARG A CA 1
ATOM 858 C C . ARG A 1 106 ? -3.632 -3.885 -16.461 1.00 98.75 106 ARG A C 1
ATOM 860 O O . ARG A 1 106 ? -3.851 -2.897 -17.149 1.00 98.75 106 ARG A O 1
ATOM 867 N N . GLN A 1 107 ? -4.235 -4.111 -15.294 1.00 98.50 107 GLN A N 1
ATOM 868 C CA . GLN A 1 107 ? -5.203 -3.168 -14.727 1.00 98.50 107 GLN A CA 1
ATOM 869 C C . GLN A 1 107 ? -4.572 -1.806 -14.429 1.00 98.50 107 GLN A C 1
ATOM 871 O O . GLN A 1 107 ? -5.208 -0.785 -14.659 1.00 98.50 107 GLN A O 1
ATOM 876 N N . ILE A 1 108 ? -3.312 -1.775 -13.982 1.00 98.56 108 ILE A N 1
ATOM 877 C CA . ILE A 1 108 ? -2.596 -0.523 -13.699 1.00 98.56 108 ILE A CA 1
ATOM 878 C C . ILE A 1 108 ? -2.392 0.332 -14.954 1.00 98.56 108 ILE A C 1
ATOM 880 O O . ILE A 1 108 ? -2.618 1.542 -14.894 1.00 98.56 108 ILE A O 1
ATOM 884 N N . LEU A 1 109 ? -1.996 -0.269 -16.078 1.00 98.06 109 LEU A N 1
ATOM 885 C CA . LEU A 1 109 ? -1.678 0.467 -17.311 1.00 98.06 109 LEU A CA 1
ATOM 886 C C . LEU A 1 109 ? -2.817 0.525 -18.336 1.00 98.06 109 LEU A C 1
ATOM 888 O O . LEU A 1 109 ? -2.647 1.138 -19.391 1.00 98.06 109 LEU A O 1
ATOM 892 N N . GLN A 1 110 ? -3.970 -0.082 -18.053 1.00 95.88 110 GLN A N 1
ATOM 893 C CA . GLN A 1 110 ? -5.088 -0.120 -18.992 1.00 95.88 110 GLN A CA 1
ATOM 894 C C . GLN A 1 110 ? -5.496 1.297 -19.426 1.00 95.88 110 GLN A C 1
ATOM 896 O O . GLN A 1 110 ? -5.681 2.176 -18.584 1.00 95.88 110 GLN A O 1
ATOM 901 N N . LYS A 1 111 ? -5.659 1.520 -20.735 1.00 97.44 111 LYS A N 1
ATOM 902 C CA . LYS A 1 111 ? -5.970 2.820 -21.366 1.00 97.44 111 LYS A CA 1
ATOM 903 C C . LYS A 1 111 ? -4.917 3.918 -21.164 1.00 97.44 111 LYS A C 1
ATOM 905 O O . LYS A 1 111 ? -5.150 5.054 -21.569 1.00 97.44 111 LYS A O 1
ATOM 910 N N . ILE A 1 112 ? -3.778 3.597 -20.553 1.00 97.56 112 ILE A N 1
ATOM 911 C CA . ILE A 1 112 ? -2.614 4.482 -20.428 1.00 97.56 112 ILE A CA 1
ATOM 912 C C . ILE A 1 112 ? -1.535 4.014 -21.407 1.00 97.56 112 ILE A C 1
ATOM 914 O O . ILE A 1 112 ? -1.051 4.801 -22.214 1.00 97.56 112 ILE A O 1
ATOM 918 N N . ASP A 1 113 ? -1.207 2.721 -21.366 1.00 97.50 113 ASP A N 1
ATOM 919 C CA . ASP A 1 113 ? -0.237 2.074 -22.251 1.00 97.50 113 ASP A CA 1
ATOM 920 C C . ASP A 1 113 ? -0.632 0.606 -22.500 1.00 97.50 113 ASP A C 1
ATOM 922 O O . ASP A 1 113 ? -0.029 -0.343 -21.990 1.00 97.50 113 ASP A O 1
ATOM 926 N N . ASP A 1 114 ? -1.688 0.413 -23.294 1.00 97.25 114 ASP A N 1
ATOM 927 C CA . ASP A 1 114 ? -2.243 -0.915 -23.594 1.00 97.25 114 ASP A CA 1
ATOM 928 C C . ASP A 1 114 ? -1.253 -1.832 -24.332 1.00 97.25 114 ASP A C 1
ATOM 930 O O . ASP A 1 114 ? -1.352 -3.058 -24.248 1.00 97.25 114 ASP A O 1
ATOM 934 N N . ALA A 1 115 ? -0.270 -1.261 -25.036 1.00 97.38 115 ALA A N 1
ATOM 935 C CA . ALA A 1 115 ? 0.741 -2.034 -25.749 1.00 97.38 115 ALA A CA 1
ATOM 936 C C . ALA A 1 115 ? 1.653 -2.814 -24.788 1.00 97.38 115 ALA A C 1
ATOM 938 O O . ALA A 1 115 ? 2.068 -3.933 -25.118 1.00 97.38 115 ALA A O 1
ATOM 939 N N . ASN A 1 116 ? 1.920 -2.250 -23.604 1.00 97.56 116 ASN A N 1
ATOM 940 C CA . ASN A 1 116 ? 2.786 -2.829 -22.575 1.00 97.56 116 ASN A CA 1
ATOM 941 C C . ASN A 1 116 ? 2.029 -3.372 -21.348 1.00 97.56 116 ASN A C 1
ATOM 943 O O . ASN A 1 116 ? 2.615 -4.067 -20.511 1.00 97.56 116 ASN A O 1
ATOM 947 N N . ALA A 1 117 ? 0.729 -3.098 -21.231 1.00 98.19 117 ALA A N 1
ATOM 948 C CA . ALA A 1 117 ? -0.106 -3.546 -20.122 1.00 98.19 117 ALA A CA 1
ATOM 949 C C . ALA A 1 117 ? -0.072 -5.081 -19.949 1.00 98.19 117 ALA A C 1
ATOM 951 O O . ALA A 1 117 ? -0.454 -5.859 -20.828 1.00 98.19 117 ALA A O 1
ATOM 952 N N . GLY A 1 118 ? 0.391 -5.530 -18.778 1.00 98.38 118 GLY A N 1
ATOM 953 C CA . GLY A 1 118 ? 0.537 -6.953 -18.446 1.00 98.38 118 GLY A CA 1
ATOM 954 C C . GLY A 1 118 ? 1.565 -7.717 -19.288 1.00 98.38 118 GLY A C 1
ATOM 955 O O . GLY A 1 118 ? 1.398 -8.918 -19.489 1.00 98.38 118 GLY A O 1
ATOM 956 N N . ARG A 1 119 ? 2.596 -7.042 -19.813 1.00 98.38 119 ARG A N 1
ATOM 957 C CA . ARG A 1 119 ? 3.668 -7.660 -20.609 1.00 98.38 119 ARG A CA 1
ATOM 958 C C . ARG A 1 119 ? 5.041 -7.265 -20.088 1.00 98.38 119 ARG A C 1
ATOM 960 O O . ARG A 1 119 ? 5.254 -6.115 -19.711 1.00 98.38 119 ARG A O 1
ATOM 967 N N . TYR A 1 120 ? 5.985 -8.203 -20.111 1.00 98.56 120 TYR A N 1
ATOM 968 C CA . TYR A 1 120 ? 7.375 -7.888 -19.800 1.00 98.56 120 TYR A CA 1
ATOM 969 C C . TYR A 1 120 ? 7.980 -6.932 -20.813 1.00 98.56 120 TYR A C 1
ATOM 971 O O . TYR A 1 120 ? 7.700 -6.992 -22.011 1.00 98.56 120 TYR A O 1
ATOM 979 N N . ARG A 1 121 ? 8.873 -6.076 -20.321 1.00 98.06 121 ARG A N 1
ATOM 980 C CA . ARG A 1 121 ? 9.661 -5.204 -21.182 1.00 98.06 121 ARG A CA 1
ATOM 981 C C . ARG A 1 121 ? 10.602 -6.026 -22.059 1.00 98.06 121 ARG A C 1
ATOM 983 O O . ARG A 1 121 ? 11.295 -6.928 -21.595 1.00 98.06 121 ARG A O 1
ATOM 990 N N . THR A 1 122 ? 10.702 -5.628 -23.316 1.00 96.88 122 THR A N 1
ATOM 991 C CA . THR A 1 122 ? 11.693 -6.143 -24.274 1.00 96.88 122 THR A CA 1
ATOM 992 C C . THR A 1 122 ? 12.910 -5.227 -24.393 1.00 96.88 122 THR A C 1
ATOM 994 O O . THR A 1 122 ? 13.897 -5.570 -25.039 1.00 96.88 122 THR A O 1
ATOM 997 N N . VAL A 1 123 ? 12.866 -4.072 -23.724 1.00 95.44 123 VAL A N 1
ATOM 998 C CA . VAL A 1 123 ? 13.904 -3.041 -23.744 1.00 95.44 123 VAL A CA 1
ATOM 999 C C . VAL A 1 123 ? 14.564 -2.879 -22.378 1.00 95.44 123 VAL A C 1
ATOM 1001 O O . VAL A 1 123 ? 14.012 -3.223 -21.326 1.00 95.44 123 VAL A O 1
ATOM 1004 N N . SER A 1 124 ? 15.785 -2.354 -22.384 1.00 95.25 124 SER A N 1
ATOM 1005 C CA . SER A 1 124 ? 16.466 -1.930 -21.162 1.00 95.25 124 SER A CA 1
ATOM 1006 C C . SER A 1 124 ? 15.823 -0.656 -20.621 1.00 95.25 124 SER A C 1
ATOM 1008 O O . SER A 1 124 ? 15.542 0.266 -21.380 1.00 95.25 124 SER A O 1
ATOM 1010 N N . VAL A 1 125 ? 15.635 -0.592 -19.305 1.00 94.06 125 VAL A N 1
ATOM 1011 C CA . VAL A 1 125 ? 15.046 0.562 -18.611 1.00 94.06 125 VAL A CA 1
ATOM 1012 C C . VAL A 1 125 ? 16.044 1.156 -17.627 1.00 94.06 125 VAL A C 1
ATOM 1014 O O . VAL A 1 125 ? 16.899 0.453 -17.081 1.00 94.06 125 VAL A O 1
ATOM 1017 N N . ARG A 1 126 ? 15.934 2.466 -17.403 1.00 89.38 126 ARG A N 1
ATOM 1018 C CA . ARG A 1 126 ? 16.662 3.193 -16.361 1.00 89.38 126 ARG A CA 1
ATOM 1019 C C . ARG A 1 126 ? 15.674 4.022 -15.561 1.00 89.38 126 ARG A C 1
ATOM 1021 O O . ARG A 1 126 ? 14.794 4.653 -16.136 1.00 89.38 126 ARG A O 1
ATOM 1028 N N . ILE A 1 127 ? 15.853 4.039 -14.247 1.00 86.94 127 ILE A N 1
ATOM 1029 C CA . ILE A 1 127 ? 15.044 4.857 -13.347 1.00 86.94 127 ILE A CA 1
ATOM 1030 C C . ILE A 1 127 ? 15.734 6.215 -13.227 1.00 86.94 127 ILE A C 1
ATOM 1032 O O . ILE A 1 127 ? 16.887 6.292 -12.795 1.00 86.94 127 ILE A O 1
ATOM 1036 N N . ALA A 1 128 ? 15.048 7.284 -13.630 1.00 83.12 128 ALA A N 1
ATOM 1037 C CA . ALA A 1 128 ? 15.595 8.635 -13.558 1.00 83.12 128 ALA A CA 1
ATOM 1038 C C . ALA A 1 128 ? 16.029 8.972 -12.120 1.00 83.12 128 ALA A C 1
ATOM 1040 O O . ALA A 1 128 ? 15.260 8.822 -11.172 1.00 83.12 128 ALA A O 1
ATOM 1041 N N . GLY A 1 129 ? 17.279 9.415 -11.962 1.00 83.31 129 GLY A N 1
ATOM 1042 C CA . GLY A 1 129 ? 17.857 9.753 -10.659 1.00 83.31 129 GLY A CA 1
ATOM 1043 C C . GLY A 1 129 ? 18.346 8.566 -9.822 1.00 83.31 129 GLY A C 1
ATOM 1044 O O . GLY A 1 129 ? 18.889 8.805 -8.747 1.00 83.31 129 GLY A O 1
ATOM 1045 N N . SER A 1 130 ? 18.212 7.320 -10.295 1.00 89.44 130 SER A N 1
ATOM 1046 C CA . SER A 1 130 ? 18.791 6.150 -9.624 1.00 89.44 130 SER A CA 1
ATOM 1047 C C . SER A 1 130 ? 20.099 5.689 -10.271 1.00 89.44 130 SER A C 1
ATOM 1049 O O . SER A 1 130 ? 20.278 5.751 -11.487 1.00 89.44 130 SER A O 1
ATOM 1051 N N . ARG A 1 131 ? 21.010 5.178 -9.440 1.00 90.12 131 ARG A N 1
ATOM 1052 C CA . ARG A 1 131 ? 22.257 4.506 -9.835 1.00 90.12 131 ARG A CA 1
ATOM 1053 C C . ARG A 1 131 ? 22.094 2.998 -10.019 1.00 90.12 131 ARG A C 1
ATOM 1055 O O . ARG A 1 131 ? 23.018 2.354 -10.510 1.00 90.12 131 ARG A O 1
ATOM 1062 N N . ALA A 1 132 ? 20.969 2.423 -9.599 1.00 90.88 132 ALA A N 1
ATOM 1063 C CA . ALA A 1 132 ? 20.729 0.996 -9.736 1.00 90.88 132 ALA A CA 1
ATOM 1064 C C . ALA A 1 132 ? 20.566 0.614 -11.217 1.00 90.88 132 ALA A C 1
ATOM 1066 O O . ALA A 1 132 ? 19.810 1.238 -11.964 1.00 90.88 132 ALA A O 1
ATOM 1067 N N . ILE A 1 133 ? 21.274 -0.433 -11.643 1.00 92.12 133 ILE A N 1
ATOM 1068 C CA . ILE A 1 133 ? 21.177 -0.977 -13.000 1.00 92.12 133 ILE A CA 1
ATOM 1069 C C . ILE A 1 133 ? 20.210 -2.155 -12.970 1.00 92.12 133 ILE A C 1
ATOM 1071 O O . ILE A 1 133 ? 20.432 -3.129 -12.252 1.00 92.12 133 ILE A O 1
ATOM 1075 N N . MET A 1 134 ? 19.139 -2.065 -13.757 1.00 95.12 134 MET A N 1
ATOM 1076 C CA . MET A 1 134 ? 18.141 -3.128 -13.840 1.00 95.12 134 MET A CA 1
ATOM 1077 C C . MET A 1 134 ? 18.654 -4.303 -14.691 1.00 95.12 134 MET A C 1
ATOM 1079 O O . MET A 1 134 ? 19.475 -4.098 -15.593 1.00 95.12 134 MET A O 1
ATOM 1083 N N . PRO A 1 135 ? 18.166 -5.535 -14.457 1.00 96.50 135 PRO A N 1
ATOM 1084 C CA . PRO A 1 135 ? 18.545 -6.695 -15.257 1.00 96.50 135 PRO A CA 1
ATOM 1085 C C . PRO A 1 135 ? 18.324 -6.496 -16.764 1.00 96.50 135 PRO A C 1
ATOM 1087 O O . PRO A 1 135 ? 17.439 -5.758 -17.198 1.00 96.50 135 PRO A O 1
ATOM 1090 N N . ASN A 1 136 ? 19.092 -7.203 -17.593 1.00 97.50 136 ASN A N 1
ATOM 1091 C CA . ASN A 1 136 ? 18.831 -7.244 -19.034 1.00 97.50 136 ASN A CA 1
ATOM 1092 C C . ASN A 1 136 ? 17.413 -7.812 -19.297 1.00 97.50 136 ASN A C 1
ATOM 1094 O O . ASN A 1 136 ? 17.069 -8.811 -18.659 1.00 97.50 136 ASN A O 1
ATOM 1098 N N . PRO A 1 137 ? 16.605 -7.224 -20.206 1.00 97.75 137 PRO A N 1
ATOM 1099 C CA . PRO A 1 137 ? 15.237 -7.687 -20.482 1.00 97.75 137 PRO A CA 1
ATOM 1100 C C . PRO A 1 137 ? 15.147 -9.181 -20.835 1.00 97.75 137 PRO A C 1
ATOM 1102 O O . PRO A 1 137 ? 14.225 -9.853 -20.390 1.00 97.75 137 PRO A O 1
ATOM 1105 N N . VAL A 1 138 ? 16.148 -9.747 -21.520 1.00 98.06 138 VAL A N 1
ATOM 1106 C CA . VAL A 1 138 ? 16.199 -11.183 -21.868 1.00 98.06 138 VAL A CA 1
ATOM 1107 C C . VAL A 1 138 ? 16.217 -12.084 -20.624 1.00 98.06 138 VAL A C 1
ATOM 1109 O O . VAL A 1 138 ? 15.779 -13.229 -20.675 1.00 98.06 138 VAL A O 1
ATOM 1112 N N . LYS A 1 139 ? 16.700 -11.578 -19.482 1.00 98.12 139 LYS A N 1
ATOM 1113 C CA . LYS A 1 139 ? 16.742 -12.322 -18.215 1.00 98.12 139 LYS A CA 1
ATOM 1114 C C . LYS A 1 139 ? 15.445 -12.217 -17.410 1.00 98.12 139 LYS A C 1
ATOM 1116 O O . LYS A 1 139 ? 15.306 -12.970 -16.451 1.00 98.12 139 LYS A O 1
ATOM 1121 N N . VAL A 1 140 ? 14.540 -11.293 -17.751 1.00 98.31 140 VAL A N 1
ATOM 1122 C CA . VAL A 1 140 ? 13.338 -11.003 -16.952 1.00 98.31 140 VAL A CA 1
ATOM 1123 C C . VAL A 1 140 ? 12.448 -12.235 -16.780 1.00 98.31 140 VAL A C 1
ATOM 1125 O O . VAL A 1 140 ? 12.171 -12.526 -15.621 1.00 98.31 140 VAL A O 1
ATOM 1128 N N . PRO A 1 141 ? 12.077 -13.002 -17.831 1.00 98.06 141 PRO A N 1
ATOM 1129 C CA . PRO A 1 141 ? 11.215 -14.176 -17.661 1.00 98.06 141 PRO A CA 1
ATOM 1130 C C . PRO A 1 141 ? 11.778 -15.170 -16.638 1.00 98.06 141 PRO A C 1
ATOM 1132 O O . PRO A 1 141 ? 11.146 -15.450 -15.629 1.00 98.06 141 PRO A O 1
ATOM 1135 N N . ARG A 1 142 ? 13.050 -15.560 -16.800 1.00 98.31 142 ARG A N 1
ATOM 1136 C CA . ARG A 1 142 ? 13.738 -16.479 -15.880 1.00 98.31 142 ARG A CA 1
ATOM 1137 C C . ARG A 1 142 ? 13.807 -15.950 -14.442 1.00 98.31 142 ARG A C 1
ATOM 1139 O O . ARG A 1 142 ? 13.621 -16.704 -13.497 1.00 98.31 142 ARG A O 1
ATOM 1146 N N . LEU A 1 143 ? 14.109 -14.660 -14.258 1.00 98.44 143 LEU A N 1
ATOM 1147 C CA . LEU A 1 143 ? 14.138 -14.043 -12.923 1.00 98.44 143 LEU A CA 1
ATOM 1148 C C . LEU A 1 143 ? 12.744 -13.993 -12.288 1.00 98.44 143 LEU A C 1
ATOM 1150 O O . LEU A 1 143 ? 12.627 -14.030 -11.064 1.00 98.44 143 LEU A O 1
ATOM 1154 N N . TYR A 1 144 ? 11.700 -13.884 -13.107 1.00 97.75 144 TYR A N 1
ATOM 1155 C CA . TYR A 1 144 ? 10.326 -13.905 -12.638 1.00 97.75 144 TYR A CA 1
ATOM 1156 C C . TYR A 1 144 ? 9.877 -15.316 -12.257 1.00 97.75 144 TYR A C 1
ATOM 1158 O O . TYR A 1 144 ? 9.268 -15.476 -11.205 1.00 97.75 144 TYR A O 1
ATOM 1166 N N . ASP A 1 145 ? 10.274 -16.342 -13.011 1.00 97.94 145 ASP A N 1
ATOM 1167 C CA . ASP A 1 145 ? 10.061 -17.748 -12.639 1.00 97.94 145 ASP A CA 1
ATOM 1168 C C . ASP A 1 145 ? 10.717 -18.075 -11.288 1.00 97.94 145 ASP A C 1
ATOM 1170 O O . ASP A 1 145 ? 10.099 -18.673 -10.402 1.00 97.94 145 ASP A O 1
ATOM 1174 N N . GLU A 1 146 ? 11.959 -17.618 -11.087 1.00 98.44 146 GLU A N 1
ATOM 1175 C CA . GLU A 1 146 ? 12.671 -17.724 -9.806 1.00 98.44 146 GLU A CA 1
ATOM 1176 C C . GLU A 1 146 ? 11.940 -16.969 -8.685 1.00 98.44 146 GLU A C 1
ATOM 1178 O O . GLU A 1 146 ? 11.885 -17.434 -7.546 1.00 98.44 146 GLU A O 1
ATOM 1183 N N . PHE A 1 147 ? 11.366 -15.804 -8.995 1.00 98.56 147 PHE A N 1
ATOM 1184 C CA . PHE A 1 147 ? 10.592 -15.012 -8.046 1.00 98.56 147 PHE A CA 1
ATOM 1185 C C . PHE A 1 147 ? 9.282 -15.695 -7.641 1.00 98.56 147 PHE A C 1
ATOM 1187 O O . PHE A 1 147 ? 8.984 -15.735 -6.448 1.00 98.56 147 PHE A O 1
ATOM 1194 N N . ILE A 1 148 ? 8.530 -16.254 -8.592 1.00 98.38 148 ILE A N 1
ATOM 1195 C CA . ILE A 1 148 ? 7.294 -16.999 -8.321 1.00 98.38 148 ILE A CA 1
ATOM 1196 C C . ILE A 1 148 ? 7.601 -18.259 -7.508 1.00 98.38 148 ILE A C 1
ATOM 1198 O O . ILE A 1 148 ? 6.958 -18.485 -6.484 1.00 98.38 148 ILE A O 1
ATOM 1202 N N . SER A 1 149 ? 8.636 -19.011 -7.889 1.00 98.12 149 SER A N 1
ATOM 1203 C CA . SER A 1 149 ? 9.075 -20.199 -7.141 1.00 98.12 149 SER A CA 1
ATOM 1204 C C . SER A 1 149 ? 9.449 -19.835 -5.700 1.00 98.12 149 SER A C 1
ATOM 1206 O O . SER A 1 149 ? 8.952 -20.430 -4.746 1.00 98.12 149 SER A O 1
ATOM 1208 N N . TRP A 1 150 ? 10.244 -18.772 -5.517 1.00 98.19 150 TRP A N 1
ATOM 1209 C CA . TRP A 1 150 ? 10.558 -18.256 -4.183 1.00 98.19 150 TRP A CA 1
ATOM 1210 C C . TRP A 1 150 ? 9.302 -17.836 -3.411 1.00 98.19 150 TRP A C 1
ATOM 1212 O O . TRP A 1 150 ? 9.220 -18.092 -2.213 1.00 98.19 150 TRP A O 1
ATOM 1222 N N . LEU A 1 151 ? 8.328 -17.192 -4.058 1.00 97.69 151 LEU A N 1
ATOM 1223 C CA . LEU A 1 151 ? 7.106 -16.730 -3.399 1.00 97.69 151 LEU A CA 1
ATOM 1224 C C . LEU A 1 151 ? 6.284 -17.907 -2.850 1.00 97.69 151 LEU A C 1
ATOM 1226 O O . LEU A 1 151 ? 5.716 -17.806 -1.759 1.00 97.69 151 LEU A O 1
ATOM 1230 N N . HIS A 1 152 ? 6.242 -19.022 -3.581 1.00 97.31 152 HIS A N 1
ATOM 1231 C CA . HIS A 1 152 ? 5.558 -20.250 -3.166 1.00 97.31 152 HIS A CA 1
ATOM 1232 C C . HIS A 1 152 ? 6.257 -20.926 -1.989 1.00 97.31 152 HIS A C 1
ATOM 1234 O O . HIS A 1 152 ? 5.596 -21.263 -1.004 1.00 97.31 152 HIS A O 1
ATOM 1240 N N . ASP A 1 153 ? 7.582 -21.042 -2.066 1.00 96.56 153 ASP A N 1
ATOM 1241 C CA . ASP A 1 153 ? 8.400 -21.796 -1.110 1.00 96.56 153 ASP A CA 1
ATOM 1242 C C . ASP A 1 153 ? 8.876 -20.963 0.089 1.00 96.56 153 ASP A C 1
ATOM 1244 O O . ASP A 1 153 ? 9.481 -21.485 1.026 1.00 96.56 153 ASP A O 1
ATOM 1248 N N . ALA A 1 154 ? 8.632 -19.649 0.094 1.00 96.12 154 ALA A N 1
ATOM 1249 C CA . ALA A 1 154 ? 9.059 -18.783 1.184 1.00 96.12 154 ALA A CA 1
ATOM 1250 C C . ALA A 1 154 ? 8.450 -19.237 2.522 1.00 96.12 154 ALA A C 1
ATOM 1252 O O . ALA A 1 154 ? 7.233 -19.374 2.669 1.00 96.12 154 ALA A O 1
ATOM 1253 N N . HIS A 1 155 ? 9.311 -19.397 3.526 1.00 93.75 155 HIS A N 1
ATOM 1254 C CA . HIS A 1 155 ? 8.942 -19.712 4.903 1.00 93.75 155 HIS A CA 1
ATOM 1255 C C . HIS A 1 155 ? 9.466 -18.632 5.851 1.00 93.75 155 HIS A C 1
ATOM 1257 O O . HIS A 1 155 ? 10.513 -18.030 5.610 1.00 93.75 155 HIS A O 1
ATOM 1263 N N . GLY A 1 156 ? 8.760 -18.404 6.958 1.00 92.38 156 GLY A N 1
ATOM 1264 C CA . GLY A 1 156 ? 9.158 -17.441 7.981 1.00 92.38 156 GLY A CA 1
ATOM 1265 C C . GLY A 1 156 ? 8.046 -16.455 8.314 1.00 92.38 156 GLY A C 1
ATOM 1266 O O . GLY A 1 156 ? 6.870 -16.804 8.309 1.00 92.38 156 GLY A O 1
ATOM 1267 N N . ASN A 1 157 ? 8.427 -15.227 8.661 1.00 94.38 157 ASN A N 1
ATOM 1268 C CA . ASN A 1 157 ? 7.475 -14.193 9.049 1.00 94.38 157 ASN A CA 1
ATOM 1269 C C . ASN A 1 157 ? 6.795 -13.572 7.814 1.00 94.38 157 ASN A C 1
ATOM 1271 O O . ASN A 1 157 ? 7.472 -13.058 6.925 1.00 94.38 157 ASN A O 1
ATOM 1275 N N . GLU A 1 158 ? 5.462 -13.564 7.798 1.00 95.56 158 GLU A N 1
ATOM 1276 C CA . GLU A 1 158 ? 4.658 -13.108 6.655 1.00 95.56 158 GLU A CA 1
ATOM 1277 C C . GLU A 1 158 ? 4.861 -11.622 6.303 1.00 95.56 158 GLU A C 1
ATOM 1279 O O . GLU A 1 158 ? 4.835 -11.258 5.128 1.00 95.56 158 GLU A O 1
ATOM 1284 N N . LEU A 1 159 ? 5.159 -10.755 7.282 1.00 96.38 159 LEU A N 1
ATOM 1285 C CA . LEU A 1 159 ? 5.490 -9.348 7.011 1.00 96.38 159 LEU A CA 1
ATOM 1286 C C . LEU A 1 159 ? 6.807 -9.221 6.248 1.00 96.38 159 LEU A C 1
ATOM 1288 O O . LEU A 1 159 ? 6.923 -8.405 5.332 1.00 96.38 159 LEU A O 1
ATOM 1292 N N . ALA A 1 160 ? 7.805 -10.017 6.637 1.00 96.88 160 ALA A N 1
ATOM 1293 C CA . ALA A 1 160 ? 9.090 -10.045 5.953 1.00 96.88 160 ALA A CA 1
ATOM 1294 C C . ALA A 1 160 ? 8.934 -10.593 4.530 1.00 96.88 160 ALA A C 1
ATOM 1296 O O . ALA A 1 160 ? 9.471 -9.991 3.608 1.00 96.88 160 ALA A O 1
ATOM 1297 N N . ILE A 1 161 ? 8.135 -11.650 4.338 1.00 98.12 161 ILE A N 1
ATOM 1298 C CA . ILE A 1 161 ? 7.841 -12.215 3.012 1.00 98.12 161 ILE A CA 1
ATOM 1299 C C . ILE A 1 161 ? 7.148 -11.180 2.117 1.00 98.12 161 ILE A C 1
ATOM 1301 O O . ILE A 1 161 ? 7.569 -10.987 0.978 1.00 98.12 161 ILE A O 1
ATOM 1305 N N . ALA A 1 162 ? 6.137 -10.464 2.620 1.00 98.50 162 ALA A N 1
ATOM 1306 C CA . ALA A 1 162 ? 5.460 -9.419 1.852 1.00 98.50 162 ALA A CA 1
ATOM 1307 C C . ALA A 1 162 ? 6.422 -8.286 1.440 1.00 98.50 162 ALA A C 1
ATOM 1309 O O . ALA A 1 162 ? 6.434 -7.867 0.278 1.00 98.50 162 ALA A O 1
ATOM 1310 N N . ALA A 1 163 ? 7.269 -7.822 2.365 1.00 98.50 163 ALA A N 1
ATOM 1311 C CA . ALA A 1 163 ? 8.286 -6.810 2.083 1.00 98.50 163 ALA A CA 1
ATOM 1312 C C . ALA A 1 163 ? 9.367 -7.323 1.108 1.00 98.50 163 ALA A C 1
ATOM 1314 O O . ALA A 1 163 ? 9.785 -6.608 0.199 1.00 98.50 163 ALA A O 1
ATOM 1315 N N . ASP A 1 164 ? 9.800 -8.575 1.232 1.00 98.62 164 ASP A N 1
ATOM 1316 C CA . ASP A 1 164 ? 10.741 -9.184 0.292 1.00 98.62 164 ASP A CA 1
ATOM 1317 C C . ASP A 1 164 ? 10.133 -9.326 -1.106 1.00 98.62 164 ASP A C 1
ATOM 1319 O O . ASP A 1 164 ? 10.819 -9.064 -2.094 1.00 98.62 164 ASP A O 1
ATOM 1323 N N . ALA A 1 165 ? 8.849 -9.682 -1.210 1.00 98.75 165 ALA A N 1
ATOM 1324 C CA . ALA A 1 165 ? 8.164 -9.800 -2.491 1.00 98.75 165 ALA A CA 1
ATOM 1325 C C . ALA A 1 165 ? 8.106 -8.454 -3.219 1.00 98.75 165 ALA A C 1
ATOM 1327 O O . ALA A 1 165 ? 8.445 -8.364 -4.401 1.00 98.75 165 ALA A O 1
ATOM 1328 N N . HIS A 1 166 ? 7.774 -7.392 -2.482 1.00 98.81 166 HIS A N 1
ATOM 1329 C CA . HIS A 1 166 ? 7.876 -6.024 -2.971 1.00 98.81 166 HIS A CA 1
ATOM 1330 C C . HIS A 1 166 ? 9.289 -5.713 -3.478 1.00 98.81 166 HIS A C 1
ATOM 1332 O O . HIS A 1 166 ? 9.461 -5.278 -4.617 1.00 98.81 166 HIS A O 1
ATOM 1338 N N . PHE A 1 167 ? 10.305 -5.905 -2.628 1.00 98.75 167 PHE A N 1
ATOM 1339 C CA . PHE A 1 167 ? 11.695 -5.566 -2.937 1.00 98.75 167 PHE A CA 1
ATOM 1340 C C . PHE A 1 167 ? 12.220 -6.324 -4.165 1.00 98.75 167 PHE A C 1
ATOM 1342 O O . PHE A 1 167 ? 12.889 -5.737 -5.019 1.00 98.75 167 PHE A O 1
ATOM 1349 N N . ARG A 1 168 ? 11.900 -7.616 -4.283 1.00 98.69 168 ARG A N 1
ATOM 1350 C CA . ARG A 1 168 ? 12.280 -8.453 -5.427 1.00 98.69 168 ARG A CA 1
ATOM 1351 C C . ARG A 1 168 ? 11.632 -7.958 -6.715 1.00 98.69 168 ARG A C 1
ATOM 1353 O O . ARG A 1 168 ? 12.356 -7.749 -7.685 1.00 98.69 168 ARG A O 1
ATOM 1360 N N . LEU A 1 169 ? 10.324 -7.683 -6.716 1.00 98.69 169 LEU A N 1
ATOM 1361 C CA . LEU A 1 169 ? 9.624 -7.204 -7.912 1.00 98.69 169 LEU A CA 1
ATOM 1362 C C . LEU A 1 169 ? 10.225 -5.890 -8.429 1.00 98.69 169 LEU A C 1
ATOM 1364 O O . LEU A 1 169 ? 10.554 -5.793 -9.611 1.00 98.69 169 LEU A O 1
ATOM 1368 N N . VAL A 1 170 ? 10.434 -4.898 -7.552 1.00 97.62 170 VAL A N 1
ATOM 1369 C CA . VAL A 1 170 ? 11.009 -3.603 -7.972 1.00 97.62 170 VAL A CA 1
ATOM 1370 C C . VAL A 1 170 ? 12.466 -3.708 -8.427 1.00 97.62 170 VAL A C 1
ATOM 1372 O O . VAL A 1 170 ? 12.916 -2.857 -9.191 1.00 97.62 170 VAL A O 1
ATOM 1375 N N . SER A 1 171 ? 13.193 -4.738 -7.979 1.00 97.94 171 SER A N 1
ATOM 1376 C CA . SER A 1 171 ? 14.592 -4.992 -8.355 1.00 97.94 171 SER A CA 1
ATOM 1377 C C . SER A 1 171 ? 14.736 -5.788 -9.651 1.00 97.94 171 SER A C 1
ATOM 1379 O O . SER A 1 171 ? 15.685 -5.564 -10.396 1.00 97.94 171 SER A O 1
ATOM 1381 N N . ILE A 1 172 ? 13.793 -6.688 -9.953 1.00 98.25 172 ILE A N 1
ATOM 1382 C CA . ILE A 1 172 ? 13.695 -7.320 -11.278 1.00 98.25 172 ILE A CA 1
ATOM 1383 C C . ILE A 1 172 ? 13.255 -6.278 -12.313 1.00 98.25 172 ILE A C 1
ATOM 1385 O O . ILE A 1 172 ? 13.769 -6.256 -13.435 1.00 98.25 172 ILE A O 1
ATOM 1389 N N . HIS A 1 173 ? 12.331 -5.399 -11.908 1.00 98.00 173 HIS A N 1
ATOM 1390 C CA . HIS A 1 173 ? 11.768 -4.323 -12.721 1.00 98.00 173 HIS A CA 1
ATOM 1391 C C . HIS A 1 173 ? 11.243 -4.853 -14.068 1.00 98.00 173 HIS A C 1
ATOM 1393 O O . HIS A 1 173 ? 11.787 -4.518 -15.125 1.00 98.00 173 HIS A O 1
ATOM 1399 N N . PRO A 1 174 ? 10.264 -5.776 -14.042 1.00 98.31 174 PRO A N 1
ATOM 1400 C CA . PRO A 1 174 ? 9.870 -6.569 -15.208 1.00 98.31 174 PRO A CA 1
ATOM 1401 C C . PRO A 1 174 ? 9.135 -5.775 -16.300 1.00 98.31 174 PRO A C 1
ATOM 1403 O O . PRO A 1 174 ? 9.083 -6.228 -17.443 1.00 98.31 174 PRO A O 1
ATOM 1406 N N . PHE A 1 175 ? 8.577 -4.608 -15.982 1.00 98.50 175 PHE A N 1
ATOM 1407 C CA . PHE A 1 175 ? 7.722 -3.828 -16.880 1.00 98.50 175 PHE A CA 1
ATOM 1408 C C . PHE A 1 175 ? 8.396 -2.525 -17.323 1.00 98.50 175 PHE A C 1
ATOM 1410 O O . PHE A 1 175 ? 9.352 -2.071 -16.689 1.00 98.50 175 PHE A O 1
ATOM 1417 N N . VAL A 1 176 ? 7.910 -1.913 -18.408 1.00 97.44 176 VAL A N 1
ATOM 1418 C CA . VAL A 1 176 ? 8.415 -0.605 -18.881 1.00 97.44 176 VAL A CA 1
ATOM 1419 C C . VAL A 1 176 ? 8.017 0.550 -17.955 1.00 97.44 176 VAL A C 1
ATOM 1421 O O . VAL A 1 176 ? 8.804 1.472 -17.772 1.00 97.44 176 VAL A O 1
ATOM 1424 N N . ASP A 1 177 ? 6.840 0.461 -17.333 1.00 97.12 177 ASP A N 1
ATOM 1425 C CA . ASP A 1 177 ? 6.302 1.371 -16.315 1.00 97.12 177 ASP A CA 1
ATOM 1426 C C . ASP A 1 177 ? 5.414 0.562 -15.342 1.00 97.12 177 ASP A C 1
ATOM 1428 O O . ASP A 1 177 ? 5.254 -0.642 -15.505 1.00 97.12 177 ASP A O 1
ATOM 1432 N N . GLY A 1 178 ? 4.882 1.164 -14.278 1.00 97.62 178 GLY A N 1
ATOM 1433 C CA . GLY A 1 178 ? 3.912 0.531 -13.379 1.00 97.62 178 GLY A CA 1
ATOM 1434 C C . GLY A 1 178 ? 4.524 -0.400 -12.325 1.00 97.62 178 GLY A C 1
ATOM 1435 O O . GLY A 1 178 ? 3.802 -0.902 -11.459 1.00 97.62 178 GLY A O 1
ATOM 1436 N N . ASN A 1 179 ? 5.849 -0.591 -12.328 1.00 98.31 179 ASN A N 1
ATOM 1437 C CA . ASN A 1 179 ? 6.563 -1.498 -11.419 1.00 98.31 179 ASN A CA 1
ATOM 1438 C C . ASN A 1 179 ? 6.321 -1.174 -9.935 1.00 98.31 179 ASN A C 1
ATOM 1440 O O . ASN A 1 179 ? 5.993 -2.065 -9.154 1.00 98.31 179 ASN A O 1
ATOM 1444 N N . GLY A 1 180 ? 6.439 0.100 -9.541 1.00 98.12 180 GLY A N 1
ATOM 1445 C CA . GLY A 1 180 ? 6.245 0.517 -8.149 1.00 98.12 180 GLY A CA 1
ATOM 1446 C C . GLY A 1 180 ? 4.814 0.285 -7.654 1.00 98.12 180 GLY A C 1
ATOM 1447 O O . GLY A 1 180 ? 4.614 -0.285 -6.580 1.00 98.12 180 GLY A O 1
ATOM 1448 N N . ARG A 1 181 ? 3.815 0.667 -8.461 1.00 98.69 181 ARG A N 1
ATOM 1449 C CA . ARG A 1 181 ? 2.382 0.472 -8.164 1.00 98.69 181 ARG A CA 1
ATOM 1450 C C . ARG A 1 181 ? 2.042 -1.014 -8.030 1.00 98.69 181 ARG A C 1
ATOM 1452 O O . ARG A 1 181 ? 1.433 -1.419 -7.043 1.00 98.69 181 ARG A O 1
ATOM 1459 N N . THR A 1 182 ? 2.530 -1.829 -8.963 1.00 98.88 182 THR A N 1
ATOM 1460 C CA . THR A 1 182 ? 2.337 -3.287 -8.955 1.00 98.88 182 THR A CA 1
AT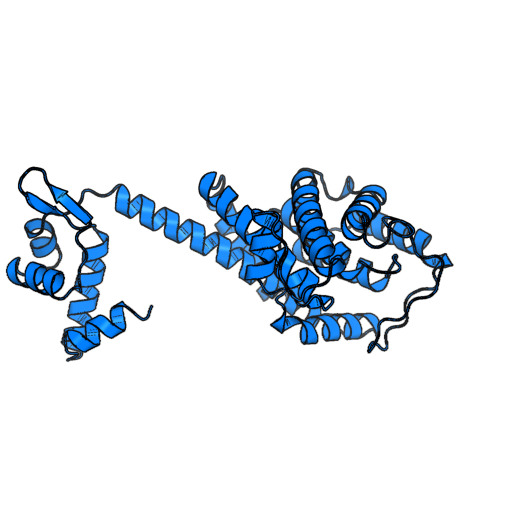OM 1461 C C . THR A 1 182 ? 2.988 -3.935 -7.732 1.00 98.88 182 THR A C 1
ATOM 1463 O O . THR A 1 182 ? 2.353 -4.739 -7.054 1.00 98.88 182 THR A O 1
ATOM 1466 N N . ALA A 1 183 ? 4.221 -3.548 -7.382 1.00 98.81 183 ALA A N 1
ATOM 1467 C CA . ALA A 1 183 ? 4.922 -4.086 -6.215 1.00 98.81 183 ALA A CA 1
ATOM 1468 C C . ALA A 1 183 ? 4.209 -3.769 -4.893 1.00 98.81 183 ALA A C 1
ATOM 1470 O O . ALA A 1 183 ? 4.096 -4.637 -4.028 1.00 98.81 183 ALA A O 1
ATOM 1471 N N . ARG A 1 184 ? 3.705 -2.538 -4.731 1.00 98.88 184 ARG A N 1
ATOM 1472 C CA . ARG A 1 184 ? 2.957 -2.129 -3.530 1.00 98.88 184 ARG A CA 1
ATOM 1473 C C . ARG A 1 184 ? 1.617 -2.851 -3.410 1.00 98.88 184 ARG A C 1
ATOM 1475 O O . ARG A 1 184 ? 1.250 -3.253 -2.308 1.00 98.88 184 ARG A O 1
ATOM 1482 N N . LEU A 1 185 ? 0.907 -3.055 -4.518 1.00 98.88 185 LEU A N 1
ATOM 1483 C CA . LEU A 1 185 ? -0.344 -3.816 -4.518 1.00 98.88 185 LEU A CA 1
ATOM 1484 C C . LEU A 1 185 ? -0.110 -5.308 -4.253 1.00 98.88 185 LEU A C 1
ATOM 1486 O O . LEU A 1 185 ? -0.811 -5.875 -3.421 1.00 98.88 185 LEU A O 1
ATOM 1490 N N . LEU A 1 186 ? 0.918 -5.926 -4.846 1.00 98.88 186 LEU A N 1
ATOM 1491 C CA . LEU A 1 186 ? 1.293 -7.308 -4.526 1.00 98.88 186 LEU A CA 1
ATOM 1492 C C . LEU A 1 186 ? 1.666 -7.463 -3.044 1.00 98.88 186 LEU A C 1
ATOM 1494 O O . LEU A 1 186 ? 1.209 -8.393 -2.388 1.00 98.88 186 LEU A O 1
ATOM 1498 N N . MET A 1 187 ? 2.446 -6.531 -2.489 1.00 98.81 187 MET A N 1
ATOM 1499 C CA . MET A 1 187 ? 2.752 -6.515 -1.055 1.00 98.81 187 MET A CA 1
ATOM 1500 C C . MET A 1 187 ? 1.476 -6.481 -0.212 1.00 98.81 187 MET A C 1
ATOM 1502 O O . MET A 1 187 ? 1.335 -7.258 0.727 1.00 98.81 187 MET A O 1
ATOM 1506 N N . ASN A 1 188 ? 0.534 -5.602 -0.557 1.00 98.81 188 ASN A N 1
ATOM 1507 C CA . ASN A 1 188 ? -0.723 -5.473 0.170 1.00 98.81 188 ASN A CA 1
ATOM 1508 C C . ASN A 1 188 ? -1.613 -6.711 0.032 1.00 98.81 188 ASN A C 1
ATOM 1510 O O . ASN A 1 188 ? -2.248 -7.086 1.012 1.00 98.81 188 ASN A O 1
ATOM 1514 N N . LEU A 1 189 ? -1.619 -7.385 -1.122 1.00 98.81 189 LEU A N 1
ATOM 1515 C CA . LEU A 1 189 ? -2.274 -8.684 -1.282 1.00 98.81 189 LEU A CA 1
ATOM 1516 C C . LEU A 1 189 ? -1.721 -9.705 -0.280 1.00 98.81 189 LEU A C 1
ATOM 1518 O O . LEU A 1 189 ? -2.491 -10.316 0.456 1.00 98.81 189 LEU A O 1
ATOM 1522 N N . LEU A 1 190 ? -0.396 -9.838 -0.202 1.00 98.69 190 LEU A N 1
ATOM 1523 C CA . LEU A 1 190 ? 0.260 -10.774 0.717 1.00 98.69 190 LEU A CA 1
ATOM 1524 C C . LEU A 1 190 ? -0.016 -10.425 2.188 1.00 98.69 190 LEU A C 1
ATOM 1526 O O . LEU A 1 190 ? -0.281 -11.312 2.997 1.00 98.69 190 LEU A O 1
ATOM 1530 N N . LEU A 1 191 ? -0.023 -9.134 2.535 1.00 98.50 191 LEU A N 1
ATOM 1531 C CA . LEU A 1 191 ? -0.411 -8.675 3.872 1.00 98.50 191 LEU A CA 1
ATOM 1532 C C . LEU A 1 191 ? -1.858 -9.061 4.203 1.00 98.50 191 LEU A C 1
ATOM 1534 O O . LEU A 1 191 ? -2.108 -9.601 5.281 1.00 98.50 191 LEU A O 1
ATOM 1538 N N . MET A 1 192 ? -2.795 -8.841 3.276 1.00 97.88 192 MET A N 1
ATOM 1539 C CA . MET A 1 192 ? -4.203 -9.202 3.459 1.00 97.88 192 MET A CA 1
ATOM 1540 C C . MET A 1 192 ? -4.397 -10.718 3.596 1.00 97.88 192 MET A C 1
ATOM 1542 O O . MET A 1 192 ? -5.123 -11.144 4.493 1.00 97.88 192 MET A O 1
ATOM 1546 N N . GLN A 1 193 ? -3.697 -11.528 2.791 1.00 97.19 193 GLN A N 1
ATOM 1547 C CA . GLN A 1 193 ? -3.686 -12.996 2.910 1.00 97.19 193 GLN A CA 1
ATOM 1548 C C . GLN A 1 193 ? -3.187 -13.460 4.288 1.00 97.19 193 GLN A C 1
ATOM 1550 O O . GLN A 1 193 ? -3.711 -14.416 4.856 1.00 97.19 193 GLN A O 1
ATOM 1555 N N . ALA A 1 194 ? -2.214 -12.751 4.866 1.00 96.06 194 ALA A N 1
ATOM 1556 C CA . ALA A 1 194 ? -1.702 -13.005 6.213 1.00 96.06 194 ALA A CA 1
ATOM 1557 C C . ALA A 1 194 ? -2.574 -12.400 7.338 1.00 96.06 194 ALA A C 1
ATOM 1559 O O . ALA A 1 194 ? -2.252 -12.523 8.524 1.00 96.06 194 ALA A O 1
ATOM 1560 N N . GLY A 1 195 ? -3.687 -11.741 7.001 1.00 95.50 195 GLY A N 1
ATOM 1561 C CA . GLY A 1 195 ? -4.594 -11.110 7.959 1.00 95.50 195 GLY A CA 1
ATOM 1562 C C . GLY A 1 195 ? -4.096 -9.774 8.516 1.00 95.50 195 GLY A C 1
ATOM 1563 O O . GLY A 1 195 ? -4.625 -9.301 9.519 1.00 95.50 195 GLY A O 1
ATOM 1564 N N . PHE A 1 196 ? -3.103 -9.143 7.896 1.00 97.31 196 PHE A N 1
ATOM 1565 C CA . PHE A 1 196 ? -2.722 -7.767 8.202 1.00 97.31 196 PHE A CA 1
ATOM 1566 C C . PHE A 1 196 ? -3.557 -6.772 7.385 1.00 97.31 196 PHE A C 1
ATOM 1568 O O . PHE A 1 196 ? -4.018 -7.096 6.289 1.00 97.31 196 PHE A O 1
ATOM 1575 N N . PRO A 1 197 ? -3.754 -5.541 7.884 1.00 97.19 197 PRO A N 1
ATOM 1576 C CA . PRO A 1 197 ? -4.273 -4.470 7.050 1.00 97.19 197 PRO A CA 1
ATOM 1577 C C . PRO A 1 197 ? -3.257 -4.098 5.951 1.00 97.19 197 PRO A C 1
ATOM 1579 O O . PRO A 1 197 ? -2.048 -4.248 6.165 1.00 97.19 197 PRO A O 1
ATOM 1582 N N . PRO A 1 198 ? -3.714 -3.562 4.804 1.00 98.00 198 PRO A N 1
ATOM 1583 C CA . PRO A 1 198 ? -2.828 -3.002 3.786 1.00 98.00 198 PRO A CA 1
ATOM 1584 C C . PRO A 1 198 ? -1.892 -1.940 4.372 1.00 98.00 198 PRO A C 1
ATOM 1586 O O . PRO A 1 198 ? -2.308 -1.144 5.212 1.00 98.00 198 PRO A O 1
ATOM 1589 N N . ALA A 1 199 ? -0.647 -1.888 3.910 1.00 97.94 199 ALA A N 1
ATOM 1590 C CA . ALA A 1 199 ? 0.340 -0.927 4.378 1.00 97.94 199 ALA A CA 1
ATOM 1591 C C . ALA A 1 199 ? 0.304 0.378 3.569 1.00 97.94 199 ALA A C 1
ATOM 1593 O O . ALA A 1 199 ? 0.401 0.372 2.340 1.00 97.94 199 ALA A O 1
ATOM 1594 N N . ILE A 1 200 ? 0.248 1.516 4.269 1.00 95.25 200 ILE A N 1
ATOM 1595 C CA . ILE A 1 200 ? 0.274 2.852 3.654 1.00 95.25 200 ILE A CA 1
ATOM 1596 C C . ILE A 1 200 ? 1.674 3.456 3.747 1.00 95.25 200 ILE A C 1
ATOM 1598 O O . ILE A 1 200 ? 2.090 3.964 4.797 1.00 95.25 200 ILE A O 1
ATOM 1602 N N . ILE A 1 201 ? 2.391 3.456 2.625 1.00 97.50 201 ILE A N 1
ATOM 1603 C CA . ILE A 1 201 ? 3.600 4.269 2.444 1.00 97.50 201 ILE A CA 1
ATOM 1604 C C . ILE A 1 201 ? 3.133 5.684 2.092 1.00 97.50 201 ILE A C 1
ATOM 1606 O O . ILE A 1 201 ? 2.411 5.864 1.113 1.00 97.50 201 ILE A O 1
ATOM 1610 N N . ARG A 1 202 ? 3.486 6.685 2.906 1.00 94.25 202 ARG A N 1
ATOM 1611 C CA . ARG A 1 202 ? 3.036 8.068 2.682 1.00 94.25 202 ARG A CA 1
ATOM 1612 C C . ARG A 1 202 ? 3.882 8.742 1.615 1.00 94.25 202 ARG A C 1
ATOM 1614 O O . ARG A 1 202 ? 5.070 8.452 1.486 1.00 94.25 202 ARG A O 1
ATOM 1621 N N . LYS A 1 203 ? 3.295 9.735 0.948 1.00 91.62 203 LYS A N 1
ATOM 1622 C CA . LYS A 1 203 ? 4.005 10.631 0.027 1.00 91.62 203 LYS A CA 1
ATOM 1623 C C . LYS A 1 203 ? 5.238 11.272 0.679 1.00 91.62 203 LYS A C 1
ATOM 1625 O O . LYS A 1 203 ? 6.296 11.310 0.063 1.00 91.62 203 LYS A O 1
ATOM 1630 N N . ASP A 1 204 ? 5.130 11.692 1.937 1.00 93.25 204 ASP A N 1
ATOM 1631 C CA . ASP A 1 204 ? 6.242 12.320 2.670 1.00 93.25 204 ASP A CA 1
ATOM 1632 C C . ASP A 1 204 ? 7.403 11.347 2.929 1.00 93.25 204 ASP A C 1
ATOM 1634 O O . ASP A 1 204 ? 8.558 11.754 3.038 1.00 93.25 204 ASP A O 1
ATOM 1638 N N . ASP A 1 205 ? 7.113 10.042 2.967 1.00 93.75 205 ASP A N 1
ATOM 1639 C CA . ASP A 1 205 ? 8.116 8.996 3.146 1.00 93.75 205 ASP A CA 1
ATOM 1640 C C . ASP A 1 205 ? 8.827 8.658 1.805 1.00 93.75 205 ASP A C 1
ATOM 1642 O O . ASP A 1 205 ? 9.777 7.874 1.807 1.00 93.75 205 ASP A O 1
ATOM 1646 N N . ARG A 1 206 ? 8.427 9.260 0.663 1.00 95.25 206 ARG A N 1
ATOM 1647 C CA . ARG A 1 206 ? 8.903 8.931 -0.702 1.00 95.25 206 ARG A CA 1
ATOM 1648 C C . ARG A 1 206 ? 10.420 8.899 -0.823 1.00 95.25 206 ARG A C 1
ATOM 1650 O O . ARG A 1 206 ? 10.957 7.927 -1.343 1.00 95.25 206 ARG A O 1
ATOM 1657 N N . LYS A 1 207 ? 11.111 9.953 -0.372 1.00 95.38 207 LYS A N 1
ATOM 1658 C CA . LYS A 1 207 ? 12.573 10.037 -0.517 1.00 95.38 207 LYS A CA 1
ATOM 1659 C C . LYS A 1 207 ? 13.247 8.886 0.229 1.00 95.38 207 LYS A C 1
ATOM 1661 O O . LYS A 1 207 ? 14.008 8.134 -0.364 1.00 95.38 207 LYS A O 1
ATOM 1666 N N . ARG A 1 208 ? 12.892 8.704 1.504 1.00 97.25 208 ARG A N 1
ATOM 1667 C CA . ARG A 1 208 ? 13.420 7.624 2.348 1.00 97.25 208 ARG A CA 1
ATOM 1668 C C . ARG A 1 208 ? 13.099 6.244 1.767 1.00 97.25 208 ARG A C 1
ATOM 1670 O O . ARG A 1 208 ? 13.950 5.363 1.791 1.00 97.25 208 ARG A O 1
ATOM 1677 N N . TYR A 1 209 ? 11.894 6.067 1.230 1.00 97.69 209 TYR A N 1
ATOM 1678 C CA . TYR A 1 209 ? 11.462 4.840 0.569 1.00 97.69 209 TYR A CA 1
ATOM 1679 C C . TYR A 1 209 ? 12.336 4.515 -0.653 1.00 97.69 209 TYR A C 1
ATOM 1681 O O . TYR A 1 209 ? 12.928 3.436 -0.688 1.00 97.69 209 TYR A O 1
ATOM 1689 N N . ILE A 1 210 ? 12.496 5.455 -1.591 1.00 96.44 210 ILE A N 1
ATOM 1690 C CA . ILE A 1 210 ? 13.324 5.271 -2.796 1.00 96.44 210 ILE A CA 1
ATOM 1691 C C . ILE A 1 210 ? 14.794 5.040 -2.422 1.00 96.44 210 ILE A C 1
ATOM 1693 O O . ILE A 1 210 ? 15.395 4.077 -2.897 1.00 96.44 210 ILE A O 1
ATOM 1697 N N . ASP A 1 211 ? 15.352 5.861 -1.525 1.00 96.69 211 ASP A N 1
ATOM 1698 C CA . ASP A 1 211 ? 16.745 5.742 -1.079 1.00 96.69 211 ASP A CA 1
ATOM 1699 C C . ASP A 1 211 ? 17.020 4.360 -0.455 1.00 96.69 211 ASP A C 1
ATOM 1701 O O . ASP A 1 211 ? 18.061 3.754 -0.710 1.00 96.69 211 ASP A O 1
ATOM 1705 N N . SER A 1 212 ? 16.083 3.840 0.350 1.00 97.94 212 SER A N 1
ATOM 1706 C CA . SER A 1 212 ? 16.231 2.536 1.009 1.00 97.94 212 SER A CA 1
ATOM 1707 C C . SER A 1 212 ? 16.189 1.357 0.030 1.00 97.94 212 SER A C 1
ATOM 1709 O O . SER A 1 212 ? 16.897 0.367 0.230 1.00 97.94 212 SER A O 1
ATOM 1711 N N . ILE A 1 213 ? 15.406 1.469 -1.051 1.00 97.81 213 ILE A N 1
ATOM 1712 C CA . ILE A 1 213 ? 15.376 0.473 -2.129 1.00 97.81 213 ILE A CA 1
ATOM 1713 C C . ILE A 1 213 ? 16.687 0.516 -2.904 1.00 97.81 213 ILE A C 1
ATOM 1715 O O . ILE A 1 213 ? 17.316 -0.528 -3.074 1.00 97.81 213 ILE A O 1
ATOM 1719 N N . GLU A 1 214 ? 17.125 1.708 -3.323 1.00 96.94 214 GLU A N 1
ATOM 1720 C CA . GLU A 1 214 ? 18.382 1.868 -4.058 1.00 96.94 214 GLU A CA 1
ATOM 1721 C C . GLU A 1 214 ? 19.560 1.329 -3.239 1.00 96.94 214 GLU A C 1
ATOM 1723 O O . GLU A 1 214 ? 20.393 0.593 -3.765 1.00 96.94 214 GLU A O 1
ATOM 1728 N N . ALA A 1 215 ? 19.623 1.640 -1.941 1.00 97.31 215 ALA A N 1
ATOM 1729 C CA . ALA A 1 215 ? 20.667 1.127 -1.063 1.00 97.31 215 ALA A CA 1
ATOM 1730 C C . ALA A 1 215 ? 20.729 -0.409 -1.097 1.00 97.31 215 ALA A C 1
ATOM 1732 O O . ALA A 1 215 ? 21.809 -0.967 -1.303 1.00 97.31 215 ALA A O 1
ATOM 1733 N N . GLY A 1 216 ? 19.583 -1.083 -0.969 1.00 97.31 216 GLY A N 1
ATOM 1734 C CA . GLY A 1 216 ? 19.505 -2.540 -1.066 1.00 97.31 216 GLY A CA 1
ATOM 1735 C C . GLY A 1 216 ? 19.894 -3.077 -2.447 1.00 97.31 216 GLY A C 1
ATOM 1736 O O . GLY A 1 216 ? 20.602 -4.077 -2.536 1.00 97.31 216 GLY A O 1
ATOM 1737 N N . GLN A 1 217 ? 19.471 -2.415 -3.527 1.00 96.94 217 GLN A N 1
ATOM 1738 C CA . GLN A 1 217 ? 19.809 -2.800 -4.905 1.00 96.94 217 GLN A CA 1
ATOM 1739 C C . GLN A 1 217 ? 21.306 -2.658 -5.203 1.00 96.94 217 GLN A C 1
ATOM 1741 O O . GLN A 1 217 ? 21.858 -3.425 -5.987 1.00 96.94 217 GLN A O 1
ATOM 1746 N N . LEU A 1 218 ? 21.977 -1.716 -4.539 1.00 96.25 218 LEU A N 1
ATOM 1747 C CA . LEU A 1 218 ? 23.428 -1.527 -4.592 1.00 96.25 218 LEU A CA 1
ATOM 1748 C C . LEU A 1 218 ? 24.191 -2.425 -3.598 1.00 96.25 218 LEU A C 1
ATOM 1750 O O . LEU A 1 218 ? 25.377 -2.203 -3.360 1.00 96.25 218 LEU A O 1
ATOM 1754 N N . GLY A 1 219 ? 23.528 -3.419 -2.997 1.00 95.50 219 GLY A N 1
ATOM 1755 C CA . GLY A 1 219 ? 24.148 -4.408 -2.111 1.00 95.50 219 GLY A CA 1
ATOM 1756 C C . GLY A 1 219 ? 24.385 -3.941 -0.672 1.00 95.50 219 GLY A C 1
ATOM 1757 O O . GLY A 1 219 ? 25.077 -4.626 0.080 1.00 95.50 219 GLY A O 1
ATOM 1758 N N . LYS A 1 220 ? 23.833 -2.793 -0.260 1.00 96.75 220 LYS A N 1
ATOM 1759 C CA . LYS A 1 220 ? 23.894 -2.333 1.139 1.00 96.75 220 LYS A CA 1
ATOM 1760 C C . LYS A 1 220 ? 22.828 -3.027 1.995 1.00 96.75 220 LYS A C 1
ATOM 1762 O O . LYS A 1 220 ? 21.954 -3.732 1.490 1.00 96.75 220 LYS A O 1
ATOM 1767 N N . SER A 1 221 ? 22.889 -2.805 3.313 1.00 96.62 221 SER A N 1
ATOM 1768 C CA . SER A 1 221 ? 21.873 -3.317 4.242 1.00 96.62 221 SER A CA 1
ATOM 1769 C C . SER A 1 221 ? 20.463 -2.856 3.851 1.00 96.62 221 SER A C 1
ATOM 1771 O O . SER A 1 221 ? 20.254 -1.713 3.447 1.00 96.62 221 SER A O 1
ATOM 1773 N N . ARG A 1 222 ? 19.486 -3.754 4.028 1.00 96.75 222 ARG A N 1
ATOM 1774 C CA . ARG A 1 222 ? 18.051 -3.503 3.818 1.00 96.75 222 ARG A CA 1
ATOM 1775 C C . ARG A 1 222 ? 17.321 -3.116 5.111 1.00 96.75 222 ARG A C 1
ATOM 1777 O O . ARG A 1 222 ? 16.096 -3.060 5.128 1.00 96.75 222 ARG A O 1
ATOM 1784 N N . ASP A 1 223 ? 18.042 -2.849 6.199 1.00 96.06 223 ASP A N 1
ATOM 1785 C CA . ASP A 1 223 ? 17.431 -2.543 7.499 1.00 96.06 223 ASP A CA 1
ATOM 1786 C C . ASP A 1 223 ? 16.516 -1.314 7.452 1.00 96.06 223 ASP A C 1
ATOM 1788 O O . ASP A 1 223 ? 15.401 -1.368 7.972 1.00 96.06 223 ASP A O 1
ATOM 1792 N N . ASP A 1 224 ? 16.940 -0.233 6.792 1.00 96.12 224 ASP A N 1
ATOM 1793 C CA . ASP A 1 224 ? 16.132 0.987 6.657 1.00 96.12 224 ASP A CA 1
ATOM 1794 C C . ASP A 1 224 ? 14.861 0.748 5.840 1.00 96.12 224 ASP A C 1
ATOM 1796 O O . ASP A 1 224 ? 13.798 1.282 6.172 1.00 96.12 224 ASP A O 1
ATOM 1800 N N . TYR A 1 225 ? 14.962 -0.099 4.812 1.00 98.00 225 TYR A N 1
ATOM 1801 C CA . TYR A 1 225 ? 13.831 -0.532 4.000 1.00 98.00 225 TYR A CA 1
ATOM 1802 C C . TYR A 1 225 ? 12.814 -1.293 4.861 1.00 98.00 225 TYR A C 1
ATOM 1804 O O . TYR A 1 225 ? 11.645 -0.910 4.917 1.00 98.00 225 TYR A O 1
ATOM 1812 N N . TYR A 1 226 ? 13.258 -2.304 5.617 1.00 97.75 226 TYR A N 1
ATOM 1813 C CA . TYR A 1 226 ? 12.376 -3.055 6.515 1.00 97.75 226 TYR A CA 1
ATOM 1814 C C . TYR A 1 226 ? 11.761 -2.180 7.603 1.00 97.75 226 TYR A C 1
ATOM 1816 O O . TYR A 1 226 ? 10.576 -2.312 7.896 1.00 97.75 226 TYR A O 1
ATOM 1824 N N . GLN A 1 227 ? 12.531 -1.270 8.201 1.00 96.50 227 GLN A N 1
ATOM 1825 C CA . GLN A 1 227 ? 11.999 -0.342 9.198 1.00 96.50 227 GLN A CA 1
ATOM 1826 C C . GLN A 1 227 ? 10.876 0.523 8.622 1.00 96.50 227 GLN A C 1
ATOM 1828 O O . GLN A 1 227 ? 9.861 0.717 9.289 1.00 96.50 227 GLN A O 1
ATOM 1833 N N . LEU A 1 228 ? 11.037 1.023 7.394 1.00 97.12 228 LEU A N 1
ATOM 1834 C CA . LEU A 1 228 ? 10.017 1.821 6.722 1.00 97.12 228 LEU A CA 1
ATOM 1835 C C . LEU A 1 228 ? 8.766 0.990 6.397 1.00 97.12 228 LEU A C 1
ATOM 1837 O O . LEU A 1 228 ? 7.659 1.443 6.686 1.00 97.12 228 LEU A O 1
ATOM 1841 N N . MET A 1 229 ? 8.931 -0.228 5.870 1.00 98.00 229 MET A N 1
ATOM 1842 C CA . MET A 1 229 ? 7.811 -1.131 5.559 1.00 98.00 229 MET A CA 1
ATOM 1843 C C . MET A 1 229 ? 7.044 -1.565 6.806 1.00 98.00 229 MET A C 1
ATOM 1845 O O . MET A 1 229 ? 5.820 -1.571 6.846 1.00 98.00 229 MET A O 1
ATOM 1849 N N . PHE A 1 230 ? 7.748 -1.890 7.880 1.00 97.44 230 PHE A N 1
ATOM 1850 C CA . PHE A 1 230 ? 7.104 -2.297 9.122 1.00 97.44 230 PHE A CA 1
ATOM 1851 C C . PHE A 1 230 ? 6.438 -1.113 9.831 1.00 97.44 230 PHE A C 1
ATOM 1853 O O . PHE A 1 230 ? 5.383 -1.281 10.436 1.00 97.44 230 PHE A O 1
ATOM 1860 N N . ALA A 1 231 ? 6.975 0.103 9.697 1.00 95.81 231 ALA A N 1
ATOM 1861 C CA . ALA A 1 231 ? 6.312 1.308 10.191 1.00 95.81 231 ALA A CA 1
ATOM 1862 C C . ALA A 1 231 ? 5.020 1.644 9.419 1.00 95.81 231 ALA A C 1
ATOM 1864 O O . ALA A 1 231 ? 4.066 2.141 10.022 1.00 95.81 231 ALA A O 1
ATOM 1865 N N . SER A 1 232 ? 4.950 1.377 8.108 1.00 97.50 232 SER A N 1
ATOM 1866 C CA . SER A 1 232 ? 3.715 1.578 7.333 1.00 97.50 232 SER A CA 1
ATOM 1867 C C . SER A 1 232 ? 2.628 0.559 7.697 1.00 97.50 232 SER A C 1
ATOM 1869 O O . SER A 1 232 ? 1.452 0.930 7.785 1.00 97.50 232 SER A O 1
ATOM 1871 N N . VAL A 1 233 ? 3.005 -0.687 8.002 1.00 98.19 233 VAL A N 1
ATOM 1872 C CA . VAL A 1 233 ? 2.086 -1.688 8.575 1.00 98.19 233 VAL A CA 1
ATOM 1873 C C . VAL A 1 233 ? 1.634 -1.277 9.979 1.00 98.19 233 VAL A C 1
ATOM 1875 O O . VAL A 1 233 ? 0.436 -1.303 10.255 1.00 98.19 233 VAL A O 1
ATOM 1878 N N . ASP A 1 234 ? 2.551 -0.830 10.849 1.00 97.00 234 ASP A N 1
ATOM 1879 C CA . ASP A 1 234 ? 2.220 -0.392 12.217 1.00 97.00 234 ASP A CA 1
ATOM 1880 C C . ASP A 1 234 ? 1.153 0.704 12.219 1.00 97.00 234 ASP A C 1
ATOM 1882 O O . ASP A 1 234 ? 0.159 0.630 12.942 1.00 97.00 234 ASP A O 1
ATOM 1886 N N . ARG A 1 235 ? 1.340 1.708 11.356 1.00 95.19 235 ARG A N 1
ATOM 1887 C CA . ARG A 1 235 ? 0.390 2.806 11.165 1.00 95.19 235 ARG A CA 1
ATOM 1888 C C . ARG A 1 235 ? -0.993 2.284 10.790 1.00 95.19 235 ARG A C 1
ATOM 1890 O O . ARG A 1 235 ? -1.988 2.739 11.345 1.00 95.19 235 ARG A O 1
ATOM 1897 N N . SER A 1 236 ? -1.040 1.318 9.883 1.00 96.81 236 SER A N 1
ATOM 1898 C CA . SER A 1 236 ? -2.286 0.741 9.381 1.00 96.81 236 SER A CA 1
ATOM 1899 C C . SER A 1 236 ? -2.987 -0.094 10.457 1.00 96.81 236 SER A C 1
ATOM 1901 O O . SER A 1 236 ? -4.190 0.052 10.653 1.00 96.81 236 SER A O 1
ATOM 1903 N N . LEU A 1 237 ? -2.240 -0.872 11.250 1.00 96.94 237 LEU A N 1
ATOM 1904 C CA . LEU A 1 237 ? -2.767 -1.563 12.434 1.00 96.94 237 LEU A CA 1
ATOM 1905 C C . LEU A 1 237 ? -3.341 -0.584 13.463 1.00 96.94 237 LEU A C 1
ATOM 1907 O O . LEU A 1 237 ? -4.426 -0.826 13.986 1.00 96.94 237 LEU A O 1
ATOM 1911 N N . ASN A 1 238 ? -2.658 0.534 13.727 1.00 95.62 238 ASN A N 1
ATOM 1912 C CA . ASN A 1 238 ? -3.155 1.554 14.654 1.00 95.62 238 ASN A CA 1
ATOM 1913 C C . ASN A 1 238 ? -4.469 2.177 14.163 1.00 95.62 238 ASN A C 1
ATOM 1915 O O . ASN A 1 238 ? -5.362 2.398 14.971 1.00 95.62 238 ASN A O 1
ATOM 1919 N N . ILE A 1 239 ? -4.617 2.423 12.855 1.00 94.69 239 ILE A N 1
ATOM 1920 C CA . ILE A 1 239 ? -5.870 2.935 12.274 1.00 94.69 239 ILE A CA 1
ATOM 1921 C C . ILE A 1 239 ? -7.024 1.961 12.540 1.00 94.69 239 ILE A C 1
ATOM 1923 O O . ILE A 1 239 ? -8.070 2.377 13.035 1.00 94.69 239 ILE A O 1
ATOM 1927 N N . TYR A 1 240 ? -6.819 0.667 12.277 1.00 95.19 240 TYR A N 1
ATOM 1928 C CA . TYR A 1 240 ? -7.829 -0.360 12.545 1.00 95.19 240 TYR A CA 1
ATOM 1929 C C . TYR A 1 240 ? -8.170 -0.456 14.036 1.00 95.19 240 TYR A C 1
ATOM 1931 O O . TYR A 1 240 ? -9.342 -0.387 14.402 1.00 95.19 240 TYR A O 1
ATOM 1939 N N . LEU A 1 241 ? -7.160 -0.587 14.901 1.00 94.50 241 LEU A N 1
ATOM 1940 C CA . LEU A 1 241 ? -7.350 -0.725 16.347 1.00 94.50 241 LEU A CA 1
ATOM 1941 C C . LEU A 1 241 ? -8.074 0.487 16.941 1.00 94.50 241 LEU A C 1
ATOM 1943 O O . LEU A 1 241 ? -9.070 0.312 17.637 1.00 94.50 241 LEU A O 1
ATOM 1947 N N . ASN A 1 242 ? -7.659 1.706 16.589 1.00 91.62 242 ASN A N 1
ATOM 1948 C CA . ASN A 1 242 ? -8.305 2.927 17.068 1.00 91.62 242 ASN A CA 1
ATOM 1949 C C . ASN A 1 242 ? -9.774 3.002 16.631 1.00 91.62 242 ASN A C 1
ATOM 1951 O O . ASN A 1 242 ? -10.636 3.338 17.440 1.00 91.62 242 ASN A O 1
ATOM 1955 N N . ALA A 1 243 ? -10.080 2.656 15.377 1.00 89.88 243 ALA A N 1
ATOM 1956 C CA . ALA A 1 243 ? -11.450 2.694 14.873 1.00 89.88 243 ALA A CA 1
ATOM 1957 C C . ALA A 1 243 ? -12.355 1.657 15.569 1.00 89.88 243 ALA A C 1
ATOM 1959 O O . ALA A 1 243 ? -13.521 1.932 15.863 1.00 89.88 243 ALA A O 1
ATOM 1960 N N . ILE A 1 244 ? -11.813 0.477 15.888 1.00 89.19 244 ILE A N 1
ATOM 1961 C CA . ILE A 1 244 ? -12.525 -0.556 16.651 1.00 89.19 244 ILE A CA 1
ATOM 1962 C C . ILE A 1 244 ? -12.734 -0.110 18.097 1.00 89.19 244 ILE A C 1
ATOM 1964 O O . ILE A 1 244 ? -13.849 -0.199 18.604 1.00 89.19 244 ILE A O 1
ATOM 1968 N N . GLU A 1 245 ? -11.691 0.386 18.760 1.00 85.38 245 GLU A N 1
ATOM 1969 C CA . GLU A 1 245 ? -11.743 0.819 20.158 1.00 85.38 245 GLU A CA 1
ATOM 1970 C C . GLU A 1 245 ? -12.746 1.958 20.352 1.00 85.38 245 GLU A C 1
ATOM 1972 O O . GLU A 1 245 ? -13.607 1.861 21.225 1.00 85.38 245 GLU A O 1
ATOM 1977 N N . GLN A 1 246 ? -12.742 2.958 19.467 1.00 79.25 246 GLN A N 1
ATOM 1978 C CA . GLN A 1 246 ? -13.741 4.030 19.465 1.00 79.25 246 GLN A CA 1
ATOM 1979 C C . GLN A 1 246 ? -15.163 3.495 19.263 1.00 79.25 246 GLN A C 1
ATOM 1981 O O . GLN A 1 246 ? -16.092 3.916 19.957 1.00 79.25 246 GLN A O 1
ATOM 1986 N N . LYS A 1 247 ? -15.363 2.537 18.347 1.00 77.00 247 LYS A N 1
ATOM 1987 C CA . LYS A 1 247 ? -16.679 1.913 18.137 1.00 77.00 247 LYS A CA 1
ATOM 1988 C C . LYS A 1 247 ? -17.127 1.106 19.356 1.00 77.00 247 LYS A C 1
ATOM 1990 O O . LYS A 1 247 ? -18.300 1.175 19.726 1.00 77.00 247 LYS A O 1
ATOM 1995 N N . VAL A 1 248 ? -16.222 0.373 20.003 1.00 75.06 248 VAL A N 1
ATOM 1996 C CA . VAL A 1 248 ? -16.498 -0.378 21.236 1.00 75.06 248 VAL A CA 1
ATOM 1997 C C . VAL A 1 248 ? -16.846 0.577 22.374 1.00 75.06 248 VAL A C 1
ATOM 1999 O O . VAL A 1 248 ? -17.818 0.333 23.084 1.00 75.06 248 VAL A O 1
ATOM 2002 N N . GLU A 1 249 ? -16.119 1.682 22.531 1.00 71.81 249 GLU A N 1
ATOM 2003 C CA . GLU A 1 249 ? -16.430 2.724 23.513 1.00 71.81 249 GLU A CA 1
ATOM 2004 C C . GLU A 1 249 ? -17.787 3.374 23.245 1.00 71.81 249 GLU A C 1
ATOM 2006 O O . GLU A 1 249 ? -18.596 3.489 24.163 1.00 71.81 249 GLU A O 1
ATOM 2011 N N . THR A 1 250 ? -18.079 3.715 21.989 1.00 67.69 250 THR A N 1
ATOM 2012 C CA . THR A 1 250 ? -19.361 4.311 21.587 1.00 67.69 250 THR A CA 1
ATOM 2013 C C . THR A 1 250 ? -20.516 3.341 21.826 1.00 67.69 250 THR A C 1
ATOM 2015 O O . THR A 1 250 ? -21.539 3.728 22.378 1.00 67.69 250 THR A O 1
ATOM 2018 N N . THR A 1 251 ? -20.340 2.056 21.506 1.00 64.06 251 THR A N 1
ATOM 2019 C CA . THR A 1 251 ? -21.354 1.013 21.744 1.00 64.06 251 THR A CA 1
ATOM 2020 C C . THR A 1 251 ? -21.558 0.768 23.241 1.00 64.06 251 THR A C 1
ATOM 2022 O O . THR A 1 251 ? -22.691 0.698 23.712 1.00 64.06 251 THR A O 1
ATOM 2025 N N . ARG A 1 252 ? -20.472 0.707 24.026 1.00 62.38 252 ARG A N 1
ATOM 2026 C CA . ARG A 1 252 ? -20.533 0.614 25.495 1.00 62.38 252 ARG A CA 1
ATOM 2027 C C . ARG A 1 252 ? -21.170 1.850 26.126 1.00 62.38 252 ARG A C 1
ATOM 2029 O O . ARG A 1 252 ? -21.779 1.724 27.182 1.00 62.38 252 ARG A O 1
ATOM 2036 N N . ALA A 1 253 ? -21.006 3.028 25.531 1.00 59.81 253 ALA A N 1
ATOM 2037 C CA . ALA A 1 253 ? -21.644 4.257 25.983 1.00 59.81 253 ALA A CA 1
ATOM 2038 C C . ALA A 1 253 ? -23.131 4.307 25.597 1.00 59.81 253 ALA A C 1
ATOM 2040 O O . ALA A 1 253 ? -23.932 4.748 26.413 1.00 59.81 253 ALA A O 1
ATOM 2041 N N . ALA A 1 254 ? -23.499 3.815 24.410 1.00 58.22 254 ALA A N 1
ATOM 2042 C CA . ALA A 1 254 ? -24.878 3.753 23.922 1.00 58.22 254 ALA A CA 1
ATOM 2043 C C . ALA A 1 254 ? -25.728 2.686 24.637 1.00 58.22 254 ALA A C 1
ATOM 2045 O O . ALA A 1 254 ? -26.924 2.874 24.815 1.00 58.22 254 ALA A O 1
ATOM 2046 N N . GLY A 1 255 ? -25.116 1.581 25.080 1.00 58.03 255 GLY A N 1
ATOM 2047 C CA . GLY A 1 255 ? -25.786 0.538 25.867 1.00 58.03 255 GLY A CA 1
ATOM 2048 C C . GLY A 1 255 ? -25.927 0.852 27.360 1.00 58.03 255 GLY A C 1
ATOM 2049 O O . GLY A 1 255 ? -26.507 0.057 28.097 1.00 58.03 255 GLY A O 1
ATOM 2050 N N . LYS A 1 256 ? -25.381 1.979 27.836 1.00 65.38 256 LYS A N 1
ATOM 2051 C CA . LYS A 1 256 ? -25.556 2.422 29.223 1.00 65.38 256 LYS A CA 1
ATOM 2052 C C . LYS A 1 256 ? -26.772 3.341 29.318 1.00 65.38 256 LYS A C 1
ATOM 2054 O O . LYS A 1 256 ? -26.918 4.216 28.466 1.00 65.38 256 LYS A O 1
ATOM 2059 N N . PRO A 1 257 ? -27.616 3.180 30.353 1.00 76.62 257 PRO A N 1
ATOM 2060 C CA . PRO A 1 257 ? -28.744 4.073 30.557 1.00 76.62 257 PRO A CA 1
ATOM 2061 C C . PRO A 1 257 ? -28.235 5.509 30.675 1.00 76.62 257 PRO A C 1
ATOM 2063 O O . PRO A 1 257 ? -27.233 5.777 31.344 1.00 76.62 257 PRO A O 1
ATOM 2066 N N . LEU A 1 258 ? -28.913 6.425 29.992 1.00 85.81 258 LEU A N 1
ATOM 2067 C CA . LEU A 1 258 ? -28.600 7.839 30.100 1.00 85.81 258 LEU A CA 1
ATOM 2068 C C . LEU A 1 258 ? -28.914 8.331 31.509 1.00 85.81 258 LEU A C 1
ATOM 2070 O O . LEU A 1 258 ? -29.925 7.962 32.103 1.00 85.81 258 LEU A O 1
ATOM 2074 N N . LEU A 1 259 ? -28.050 9.199 32.020 1.00 89.12 259 LEU A N 1
ATOM 2075 C CA . LEU A 1 259 ? -28.192 9.774 33.345 1.00 89.12 259 LEU A CA 1
ATOM 2076 C C . LEU A 1 259 ? -29.053 11.029 33.267 1.00 89.12 259 LEU A C 1
ATOM 2078 O O . LEU A 1 259 ? -28.736 11.967 32.529 1.00 89.12 259 LEU A O 1
ATOM 2082 N N . LYS A 1 260 ? -30.095 11.110 34.090 1.00 93.12 260 LYS A N 1
ATOM 2083 C CA . LYS A 1 260 ? -30.744 12.390 34.393 1.00 93.12 260 LYS A CA 1
ATOM 2084 C C . LYS A 1 260 ? -29.741 13.312 35.081 1.00 93.12 260 LYS A C 1
ATOM 2086 O O . LYS A 1 260 ? -28.849 12.864 35.800 1.00 93.12 260 LYS A O 1
ATOM 2091 N N . ILE A 1 261 ? -29.935 14.624 34.944 1.00 92.94 261 ILE A N 1
ATOM 2092 C CA . ILE A 1 261 ? -29.055 15.630 35.566 1.00 92.94 261 ILE A CA 1
ATOM 2093 C C . ILE A 1 261 ? -28.807 15.396 37.071 1.00 92.94 261 ILE A C 1
ATOM 2095 O O . ILE A 1 261 ? -27.695 15.603 37.549 1.00 92.94 261 ILE A O 1
ATOM 2099 N N . GLY A 1 262 ? -29.820 14.927 37.813 1.00 90.94 262 GLY A N 1
ATOM 2100 C CA . GLY A 1 262 ? -29.703 14.597 39.238 1.00 90.94 262 GLY A CA 1
ATOM 2101 C C . GLY A 1 262 ? -28.852 13.356 39.516 1.00 90.94 262 GLY A C 1
ATOM 2102 O O . GLY A 1 262 ? -28.097 13.334 40.484 1.00 90.94 262 GLY A O 1
ATOM 2103 N N . GLU A 1 263 ? -28.928 12.349 38.647 1.00 91.69 263 GLU A N 1
ATOM 2104 C CA . GLU A 1 263 ? -28.127 11.127 38.750 1.00 91.69 263 GLU A CA 1
ATOM 2105 C C . GLU A 1 263 ? -26.661 11.420 38.430 1.00 91.69 263 GLU A C 1
ATOM 2107 O O . GLU A 1 263 ? -25.780 11.003 39.179 1.00 91.69 263 GLU A O 1
ATOM 2112 N N . LEU A 1 264 ? -26.402 12.211 37.381 1.00 92.81 264 LEU A N 1
ATOM 2113 C CA . LEU A 1 264 ? -25.056 12.672 37.040 1.00 92.81 264 LEU A CA 1
ATOM 2114 C C . LEU A 1 264 ? -24.433 13.467 38.193 1.00 92.81 264 LEU A C 1
ATOM 2116 O O . LEU A 1 264 ? -23.318 13.158 38.605 1.00 92.81 264 LEU A O 1
ATOM 2120 N N . ALA A 1 265 ? -25.165 14.443 38.740 1.00 94.00 265 ALA A N 1
ATOM 2121 C CA . ALA A 1 265 ? -24.725 15.264 39.867 1.00 94.00 265 ALA A CA 1
ATOM 2122 C C . ALA A 1 265 ? -24.362 14.407 41.093 1.00 94.00 265 ALA A C 1
ATOM 2124 O O . ALA A 1 265 ? -23.268 14.535 41.646 1.00 94.00 265 ALA A O 1
ATOM 2125 N N . LYS A 1 266 ? -25.234 13.456 41.456 1.00 94.19 266 LYS A N 1
ATOM 2126 C CA . LYS A 1 266 ? -24.995 12.524 42.566 1.00 94.19 266 LYS A CA 1
ATOM 2127 C C . LYS A 1 266 ? -23.757 11.655 42.336 1.00 94.19 266 LYS A C 1
ATOM 2129 O O . LYS A 1 266 ? -22.979 11.454 43.263 1.00 94.19 266 LYS A O 1
ATOM 2134 N N . LEU A 1 267 ? -23.562 11.154 41.117 1.00 92.00 267 LEU A N 1
ATOM 2135 C CA . LEU A 1 267 ? -22.476 10.229 40.786 1.00 92.00 267 LEU A CA 1
ATOM 2136 C C . LEU A 1 267 ? -21.095 10.904 40.822 1.00 92.00 267 LEU A C 1
ATOM 2138 O O . LEU A 1 267 ? -20.119 10.283 41.232 1.00 92.00 267 LEU A O 1
ATOM 2142 N N . VAL A 1 268 ? -21.007 12.176 40.428 1.00 93.12 268 VAL A N 1
ATOM 2143 C CA . VAL A 1 268 ? -19.743 12.943 40.389 1.00 93.12 268 VAL A CA 1
ATOM 2144 C C . VAL A 1 268 ? -19.485 13.794 41.641 1.00 93.12 268 VAL A C 1
ATOM 2146 O O . VAL A 1 268 ? -18.466 14.492 41.716 1.00 93.12 268 VAL A O 1
ATOM 2149 N N . GLY A 1 269 ? -20.392 13.735 42.621 1.00 93.12 269 GLY A N 1
ATOM 2150 C CA . GLY A 1 269 ? -20.316 14.521 43.852 1.00 93.12 269 GLY A CA 1
ATOM 2151 C C . GLY A 1 269 ? -20.408 16.026 43.598 1.00 93.12 269 GLY A C 1
ATOM 2152 O O . GLY A 1 269 ? -19.634 16.784 44.172 1.00 93.12 269 GLY A O 1
ATOM 2153 N N . GLU A 1 270 ? -21.299 16.448 42.698 1.00 94.50 270 GLU A N 1
ATOM 2154 C CA . GLU A 1 270 ? -21.557 17.855 42.369 1.00 94.50 270 GLU A CA 1
ATOM 2155 C C . GLU A 1 270 ? -23.029 18.213 42.566 1.00 94.50 270 GLU A C 1
ATOM 2157 O O . GLU A 1 270 ? -23.897 17.347 42.681 1.00 94.50 270 GLU A O 1
ATOM 2162 N N . THR A 1 271 ? -23.335 19.510 42.572 1.00 95.00 271 THR A N 1
ATOM 2163 C CA . THR A 1 271 ? -24.724 19.976 42.638 1.00 95.00 271 THR A CA 1
ATOM 2164 C C . THR A 1 271 ? -25.361 20.029 41.245 1.00 95.00 271 THR A C 1
ATOM 2166 O O . THR A 1 271 ? -24.702 20.313 40.242 1.00 95.00 271 THR A O 1
ATOM 2169 N N . VAL A 1 272 ? -26.677 19.805 41.163 1.00 93.94 272 VAL A N 1
ATOM 2170 C CA . VAL A 1 272 ? -27.439 19.956 39.907 1.00 93.94 272 VAL A CA 1
ATOM 2171 C C . VAL A 1 272 ? -27.268 21.354 39.281 1.00 93.94 272 VAL A C 1
ATOM 2173 O O . VAL A 1 272 ? -27.076 21.419 38.063 1.00 93.94 272 VAL A O 1
ATOM 2176 N N . PRO A 1 273 ? -27.285 22.467 40.048 1.00 95.69 273 PRO A N 1
ATOM 2177 C CA . PRO A 1 273 ? -26.938 23.789 39.526 1.00 95.69 273 PRO A CA 1
ATOM 2178 C C . PRO A 1 2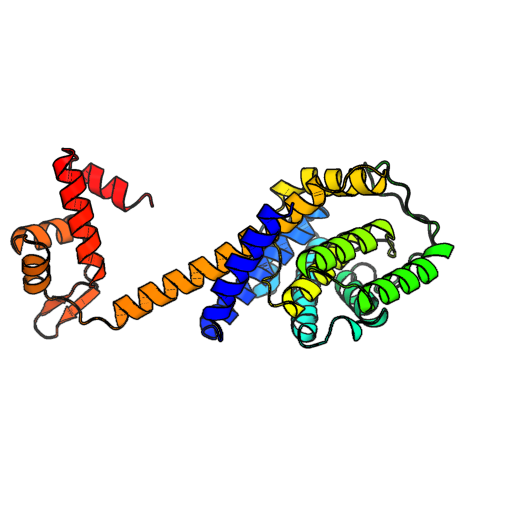73 ? -25.558 23.854 38.861 1.00 95.69 273 PRO A C 1
ATOM 2180 O O . PRO A 1 273 ? -25.456 24.427 37.778 1.00 95.69 273 PRO A O 1
ATOM 2183 N N . THR A 1 274 ? -24.527 23.225 39.439 1.00 93.44 274 THR A N 1
ATOM 2184 C CA . THR A 1 274 ? -23.173 23.176 38.856 1.00 93.44 274 THR A CA 1
ATOM 2185 C C . THR A 1 274 ? -23.170 22.464 37.503 1.00 93.44 274 THR A C 1
ATOM 2187 O O . THR A 1 274 ? -22.677 23.005 36.514 1.00 93.44 274 THR A O 1
ATOM 2190 N N . ILE A 1 275 ? -23.787 21.280 37.421 1.00 95.25 275 ILE A N 1
ATOM 2191 C CA . ILE A 1 275 ? -23.893 20.520 36.164 1.00 95.25 275 ILE A CA 1
ATOM 2192 C C . ILE A 1 275 ? -24.660 21.320 35.105 1.00 95.25 275 ILE A C 1
ATOM 2194 O O . ILE A 1 275 ? -24.251 21.385 33.941 1.00 95.25 275 ILE A O 1
ATOM 2198 N N . ARG A 1 276 ? -25.754 21.979 35.504 1.00 93.50 276 ARG A N 1
ATOM 2199 C CA . ARG A 1 276 ? -26.549 22.831 34.611 1.00 93.50 276 ARG A CA 1
ATOM 2200 C C . ARG A 1 276 ? -25.741 24.026 34.114 1.00 93.50 276 ARG A C 1
ATOM 2202 O O . ARG A 1 276 ? -25.821 24.360 32.935 1.00 93.50 276 ARG A O 1
ATOM 2209 N N . TYR A 1 277 ? -24.950 24.636 34.993 1.00 92.94 277 TYR A N 1
ATOM 2210 C CA . TYR A 1 277 ? -24.063 25.736 34.648 1.00 92.94 277 TYR A CA 1
ATOM 2211 C C . TYR A 1 277 ? -23.016 25.302 33.619 1.00 92.94 277 TYR A C 1
ATOM 2213 O O . TYR A 1 277 ? -22.955 25.889 32.546 1.00 92.94 277 TYR A O 1
ATOM 2221 N N . TRP A 1 278 ? -22.286 24.212 33.861 1.00 94.25 278 TRP A N 1
ATOM 2222 C CA . TRP A 1 278 ? -21.315 23.688 32.893 1.00 94.25 278 TRP A CA 1
ATOM 2223 C C . TRP A 1 278 ? -21.944 23.283 31.560 1.00 94.25 278 TRP A C 1
ATOM 2225 O O . TRP A 1 278 ? -21.347 23.492 30.508 1.00 94.25 278 TRP A O 1
ATOM 2235 N N . THR A 1 279 ? -23.168 22.756 31.581 1.00 92.94 279 THR A N 1
ATOM 2236 C CA . THR A 1 279 ? -23.921 22.469 30.353 1.00 92.94 279 THR A CA 1
ATOM 2237 C C . THR A 1 279 ? -24.222 23.754 29.574 1.00 92.94 279 THR A C 1
ATOM 2239 O O . THR A 1 279 ? -24.023 23.797 28.365 1.00 92.94 279 THR A O 1
ATOM 2242 N N . ARG A 1 280 ? -24.654 24.825 30.257 1.00 92.31 280 ARG A N 1
ATOM 2243 C CA . ARG A 1 280 ? -24.933 26.133 29.638 1.00 92.31 280 ARG A CA 1
ATOM 2244 C C . ARG A 1 280 ? -23.674 26.788 29.068 1.00 92.31 280 ARG A C 1
ATOM 2246 O O . ARG A 1 280 ? -23.723 27.334 27.974 1.00 92.31 280 ARG A O 1
ATOM 2253 N N . GLU A 1 281 ? -22.551 26.671 29.770 1.00 90.06 281 GLU A N 1
ATOM 2254 C CA . GLU A 1 281 ? -21.249 27.160 29.297 1.00 90.06 281 GLU A CA 1
ATOM 2255 C C . GLU A 1 281 ? -20.653 26.286 28.171 1.00 90.06 281 GLU A C 1
ATOM 2257 O O . GLU A 1 281 ? -19.606 26.615 27.606 1.00 90.06 281 GLU A O 1
ATOM 2262 N N . GLY A 1 282 ? -21.315 25.182 27.802 1.00 88.38 282 GLY A N 1
ATOM 2263 C CA . GLY A 1 282 ? -20.903 24.277 26.726 1.00 88.38 282 GLY A CA 1
ATOM 2264 C C . GLY A 1 282 ? -19.711 23.385 27.078 1.00 88.38 282 GLY A C 1
ATOM 2265 O O . GLY A 1 282 ? -18.973 22.984 26.186 1.00 88.38 282 GLY A O 1
ATOM 2266 N N . LEU A 1 283 ? -19.491 23.120 28.367 1.00 90.12 283 LEU A N 1
ATOM 2267 C CA . LEU A 1 283 ? -18.475 22.187 28.871 1.00 90.12 283 LEU A CA 1
ATOM 2268 C C . LEU A 1 283 ? -18.994 20.746 28.954 1.00 90.12 283 LEU A C 1
ATOM 2270 O O . LEU A 1 283 ? -18.203 19.808 28.906 1.00 90.12 283 LEU A O 1
ATOM 2274 N N . LEU A 1 284 ? -20.311 20.577 29.093 1.00 92.00 284 LEU A N 1
ATOM 2275 C CA . LEU A 1 284 ? -20.997 19.286 29.055 1.00 92.00 284 LEU A CA 1
ATOM 2276 C C . LEU A 1 284 ? -21.999 19.270 27.906 1.00 92.00 284 LEU A C 1
ATOM 2278 O O . LEU A 1 284 ? -22.633 20.288 27.619 1.00 92.00 284 LEU A O 1
ATOM 2282 N N . SER A 1 285 ? -22.182 18.105 27.291 1.00 88.19 285 SER A N 1
ATOM 2283 C CA . SER A 1 285 ? -23.151 17.907 26.214 1.00 88.19 285 SER A CA 1
ATOM 2284 C C . SER A 1 285 ? -24.350 17.084 26.680 1.00 88.19 285 SER A C 1
ATOM 2286 O O . SER A 1 285 ? -24.219 16.070 27.369 1.00 88.19 285 SER A O 1
ATOM 2288 N N . VAL A 1 286 ? -25.540 17.552 26.302 1.00 89.75 286 VAL A N 1
ATOM 2289 C CA . VAL A 1 286 ? -26.808 16.849 26.524 1.00 89.75 286 VAL A CA 1
ATOM 2290 C C . VAL A 1 286 ? -27.006 15.886 25.362 1.00 89.75 286 VAL A C 1
ATOM 2292 O O . VAL A 1 286 ? -26.918 16.301 24.209 1.00 89.75 286 VAL A O 1
ATOM 2295 N N . ALA A 1 287 ? -27.260 14.617 25.668 1.00 86.25 287 ALA A N 1
ATOM 2296 C CA . ALA A 1 287 ? -27.488 13.586 24.663 1.00 86.25 287 ALA A CA 1
ATOM 2297 C C . ALA A 1 287 ? -28.898 13.701 24.071 1.00 86.25 287 ALA A C 1
ATOM 2299 O O . ALA A 1 287 ? -29.074 13.739 22.860 1.00 86.25 287 ALA A O 1
ATOM 2300 N N . GLU A 1 288 ? -29.897 13.805 24.947 1.00 85.94 288 GLU A N 1
ATOM 2301 C CA . GLU A 1 288 ? -31.310 13.928 24.591 1.00 85.94 288 GLU A CA 1
ATOM 2302 C C . GLU A 1 288 ? -32.102 14.534 25.760 1.00 85.94 288 GLU A C 1
ATOM 2304 O O . GLU A 1 288 ? -31.558 14.875 26.819 1.00 85.94 288 GLU A O 1
ATOM 2309 N N . ARG A 1 289 ? -33.413 14.688 25.571 1.00 87.62 289 ARG A N 1
ATOM 2310 C CA . ARG A 1 289 ? -34.343 15.040 26.643 1.00 87.62 289 ARG A CA 1
ATOM 2311 C C . ARG A 1 289 ? -35.329 13.904 26.848 1.00 87.62 289 ARG A C 1
ATOM 2313 O O . ARG A 1 289 ? -35.882 13.384 25.888 1.00 87.62 289 ARG A O 1
ATOM 2320 N N . SER A 1 290 ? -35.582 13.566 28.108 1.00 84.94 290 SER A N 1
ATOM 2321 C CA . SER A 1 290 ? -36.644 12.618 28.456 1.00 84.94 290 SER A CA 1
ATOM 2322 C C . SER A 1 290 ? -38.025 13.164 28.044 1.00 84.94 290 SER A C 1
ATOM 2324 O O . SER A 1 290 ? -38.173 14.388 27.959 1.00 84.94 290 SER A O 1
ATOM 2326 N N . PRO A 1 291 ? -39.065 12.315 27.926 1.00 75.75 291 PRO A N 1
ATOM 2327 C CA . PRO A 1 291 ? -40.442 12.763 27.683 1.00 75.75 291 PRO A CA 1
ATOM 2328 C C . PRO A 1 291 ? -40.951 13.807 28.695 1.00 75.75 291 PRO A C 1
ATOM 2330 O O . PRO A 1 291 ? -41.728 14.684 28.345 1.00 75.75 291 PRO A O 1
ATOM 2333 N N . GLY A 1 292 ? -40.461 13.764 29.942 1.00 80.12 292 GLY A N 1
ATOM 2334 C CA . GLY A 1 292 ? -40.759 14.751 30.990 1.00 80.12 292 GLY A CA 1
ATOM 2335 C C . GLY A 1 292 ? -39.890 16.018 30.960 1.00 80.12 292 GLY A C 1
ATOM 2336 O O . GLY A 1 292 ? -39.862 16.760 31.935 1.00 80.12 292 GLY A O 1
ATOM 2337 N N . GLY A 1 293 ? -39.112 16.251 29.898 1.00 83.38 293 GLY A N 1
ATOM 2338 C CA . GLY A 1 293 ? -38.320 17.470 29.692 1.00 83.38 293 GLY A CA 1
ATOM 2339 C C . GLY A 1 293 ? -36.940 17.513 30.367 1.00 83.38 293 GLY A C 1
ATOM 2340 O O . GLY A 1 293 ? -36.169 18.446 30.112 1.00 83.38 293 GLY A O 1
ATOM 2341 N N . TYR A 1 294 ? -36.583 16.513 31.183 1.00 84.94 294 TYR A N 1
ATOM 2342 C CA . TYR A 1 294 ? -35.263 16.427 31.823 1.00 84.94 294 TYR A CA 1
ATOM 2343 C C . TYR A 1 294 ? -34.134 16.230 30.807 1.00 84.94 294 TYR A C 1
ATOM 2345 O O . TYR A 1 294 ? -34.267 15.431 29.883 1.00 84.94 294 TYR A O 1
ATOM 2353 N N . GLN A 1 295 ? -33.010 16.921 31.021 1.00 90.62 295 GLN A N 1
ATOM 2354 C CA . GLN A 1 295 ? -31.767 16.707 30.276 1.00 90.62 295 GLN A CA 1
ATOM 2355 C C . GLN A 1 295 ? -31.160 15.351 30.640 1.00 90.62 295 GLN A C 1
ATOM 2357 O O . GLN A 1 295 ? -31.004 15.039 31.828 1.00 90.62 295 GLN A O 1
ATOM 2362 N N . LEU A 1 296 ? -30.816 14.582 29.611 1.00 91.00 296 LEU A N 1
ATOM 2363 C CA . LEU A 1 296 ? -30.183 13.278 29.718 1.00 91.00 296 LEU A CA 1
ATOM 2364 C C . LEU A 1 296 ? -28.745 13.359 29.205 1.00 91.00 296 LEU A C 1
ATOM 2366 O O . LEU A 1 296 ? -28.463 13.956 28.164 1.00 91.00 296 LEU A O 1
ATOM 2370 N N . TYR A 1 297 ? -27.831 12.766 29.960 1.00 91.38 297 TYR A N 1
ATOM 2371 C CA . TYR A 1 297 ? -26.395 12.818 29.729 1.00 91.38 297 TYR A CA 1
ATOM 2372 C C . TYR A 1 297 ? -25.865 11.409 29.491 1.00 91.38 297 TYR A C 1
ATOM 2374 O O . TYR A 1 297 ? -26.267 10.460 30.167 1.00 91.38 297 TYR A O 1
ATOM 2382 N N . THR A 1 298 ? -24.929 11.263 28.555 1.00 87.81 298 THR A N 1
ATOM 2383 C CA . THR A 1 298 ? -24.210 9.996 28.392 1.00 87.81 298 THR A CA 1
ATOM 2384 C C . THR A 1 298 ? -23.350 9.715 29.621 1.00 87.81 298 THR A C 1
ATOM 2386 O O . THR A 1 298 ? -22.833 10.634 30.262 1.00 87.81 298 THR A O 1
ATOM 2389 N N . GLN A 1 299 ? -23.093 8.438 29.915 1.00 85.31 299 GLN A N 1
ATOM 2390 C CA . GLN A 1 299 ? -22.183 8.072 31.005 1.00 85.31 299 GLN A CA 1
ATOM 2391 C C . GLN A 1 299 ? -20.770 8.663 30.816 1.00 85.31 299 GLN A C 1
ATOM 2393 O O . GLN A 1 299 ? -20.065 8.897 31.794 1.00 85.31 299 GLN A O 1
ATOM 2398 N N . SER A 1 300 ? -20.346 8.947 29.577 1.00 83.88 300 SER A N 1
ATOM 2399 C CA . SER A 1 300 ? -19.052 9.587 29.295 1.00 83.88 300 SER A CA 1
ATOM 2400 C C . SER A 1 300 ? -18.926 11.000 29.884 1.00 83.88 300 SER A C 1
ATOM 2402 O O . SER A 1 300 ? -17.811 11.426 30.187 1.00 83.88 300 SER A O 1
ATOM 2404 N N . GLN A 1 301 ? -20.040 11.698 30.146 1.00 89.31 301 GLN A N 1
ATOM 2405 C CA . GLN A 1 301 ? -20.032 13.017 30.796 1.00 89.31 301 GLN A CA 1
ATOM 2406 C C . GLN A 1 301 ? -19.475 12.961 32.225 1.00 89.31 301 GLN A C 1
ATOM 2408 O O . GLN A 1 301 ? -18.926 13.948 32.703 1.00 89.31 301 GLN A O 1
ATOM 2413 N N . VAL A 1 302 ? -19.519 11.798 32.884 1.00 88.62 302 VAL A N 1
ATOM 2414 C CA . VAL A 1 302 ? -18.888 11.577 34.197 1.00 88.62 302 VAL A CA 1
ATOM 2415 C C . VAL A 1 302 ? -17.384 11.850 34.129 1.00 88.62 302 VAL A C 1
ATOM 2417 O O . VAL A 1 302 ? -16.842 12.584 34.955 1.00 88.62 302 VAL A O 1
ATOM 2420 N N . SER A 1 303 ? -16.706 11.312 33.112 1.00 87.44 303 SER A N 1
ATOM 2421 C CA . SER A 1 303 ? -15.267 11.514 32.917 1.00 87.44 303 SER A CA 1
ATOM 2422 C C . SER A 1 303 ? -14.934 12.952 32.517 1.00 87.44 303 SER A C 1
ATOM 2424 O O . SER A 1 303 ? -13.884 13.466 32.901 1.00 87.44 303 SER A O 1
ATOM 2426 N N . VAL A 1 304 ? -15.826 13.624 31.779 1.00 90.69 304 VAL A N 1
ATOM 2427 C CA . VAL A 1 304 ? -15.676 15.050 31.447 1.00 90.69 304 VAL A CA 1
ATOM 2428 C C . VAL A 1 304 ? -15.755 15.900 32.714 1.00 90.69 304 VAL A C 1
ATOM 2430 O O . VAL A 1 304 ? -14.865 16.713 32.951 1.00 90.69 304 VAL A O 1
ATOM 2433 N N . VAL A 1 305 ? -16.737 15.650 33.587 1.00 92.44 305 VAL A N 1
ATOM 2434 C CA . VAL A 1 305 ? -16.851 16.331 34.887 1.00 92.44 305 VAL A CA 1
ATOM 2435 C C . VAL A 1 305 ? -15.606 16.108 35.749 1.00 92.44 305 VAL A C 1
ATOM 2437 O O . VAL A 1 305 ? -15.053 17.064 36.287 1.00 92.44 305 VAL A O 1
ATOM 2440 N N . GLN A 1 306 ? -15.108 14.872 35.843 1.00 91.75 306 GLN A N 1
ATOM 2441 C CA . GLN A 1 306 ? -13.880 14.578 36.593 1.00 91.75 306 GLN A CA 1
ATOM 2442 C C . GLN A 1 306 ? -12.664 15.344 36.045 1.00 91.75 306 GLN A C 1
ATOM 2444 O O . GLN A 1 306 ? -11.848 15.845 36.821 1.00 91.75 306 GLN A O 1
ATOM 2449 N N . LYS A 1 307 ? -12.551 15.489 34.717 1.00 91.94 307 LYS A N 1
ATOM 2450 C CA . LYS A 1 307 ? -11.511 16.319 34.090 1.00 91.94 307 LYS A CA 1
ATOM 2451 C C . LYS A 1 307 ? -11.681 17.801 34.425 1.00 91.94 307 LYS A C 1
ATOM 2453 O O . LYS A 1 307 ? -10.688 18.434 34.769 1.00 91.94 307 LYS A O 1
ATOM 2458 N N . ILE A 1 308 ? -12.902 18.341 34.363 1.00 92.31 308 ILE A N 1
ATOM 2459 C CA . ILE A 1 308 ? -13.189 19.739 34.732 1.00 92.31 308 ILE A CA 1
ATOM 2460 C C . ILE A 1 308 ? -12.726 20.000 36.168 1.00 92.31 308 ILE A C 1
ATOM 2462 O O . ILE A 1 308 ? -11.941 20.920 36.383 1.00 92.31 308 ILE A O 1
ATOM 2466 N N . LYS A 1 309 ? -13.110 19.142 37.123 1.00 91.06 309 LYS A N 1
ATOM 2467 C CA . LYS A 1 309 ? -12.715 19.261 38.538 1.00 91.06 309 LYS A CA 1
ATOM 2468 C C . LYS A 1 309 ? -11.195 19.281 38.710 1.00 91.06 309 LYS A C 1
ATOM 2470 O O . LYS A 1 309 ? -10.652 20.205 39.308 1.00 91.06 309 LYS A O 1
ATOM 2475 N N . LYS A 1 310 ? -10.490 18.334 38.082 1.00 91.69 310 LYS A N 1
ATOM 2476 C CA . LYS A 1 310 ? -9.019 18.263 38.125 1.00 91.69 310 LYS A CA 1
ATOM 2477 C C . LYS A 1 310 ? -8.337 19.497 37.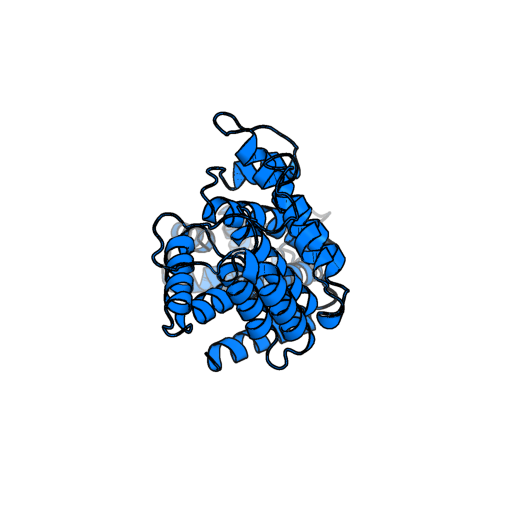521 1.00 91.69 310 LYS A C 1
ATOM 2479 O O . LYS A 1 310 ? -7.238 19.862 37.928 1.00 91.69 310 LYS A O 1
ATOM 2484 N N . LEU A 1 311 ? -8.944 20.131 36.518 1.00 91.62 311 LEU A N 1
ATOM 2485 C CA . LEU A 1 311 ? -8.416 21.363 35.927 1.00 91.62 311 LEU A CA 1
ATOM 2486 C C . LEU A 1 311 ? -8.740 22.598 36.784 1.00 91.62 311 LEU A C 1
ATOM 2488 O O . LEU A 1 311 ? -7.904 23.494 36.884 1.00 91.62 311 LEU A O 1
ATOM 2492 N N . GLN A 1 312 ? -9.889 22.622 37.461 1.00 89.81 312 GLN A N 1
ATOM 2493 C CA . GLN A 1 312 ? -10.224 23.662 38.439 1.00 89.81 312 GLN A CA 1
ATOM 2494 C C . GLN A 1 312 ? -9.303 23.618 39.667 1.00 89.81 312 GLN A C 1
ATOM 2496 O O . GLN A 1 312 ? -8.892 24.670 40.149 1.00 89.81 312 GLN A O 1
ATOM 2501 N N . GLU A 1 313 ? -8.895 22.430 40.128 1.00 90.69 313 GLU A N 1
ATOM 2502 C CA . GLU A 1 313 ? -7.870 22.270 41.179 1.00 90.69 313 GLU A CA 1
ATOM 2503 C C . GLU A 1 313 ? -6.529 22.907 40.783 1.00 90.69 313 GLU A C 1
ATOM 2505 O O . GLU A 1 313 ? -5.820 23.469 41.617 1.00 90.69 313 GLU A O 1
ATOM 2510 N N . LYS A 1 314 ? -6.207 22.891 39.485 1.00 91.50 314 LYS A N 1
ATOM 2511 C CA . LYS A 1 314 ? -5.040 23.579 38.913 1.00 91.50 314 LYS A CA 1
ATOM 2512 C C . LYS A 1 314 ? -5.267 25.078 38.679 1.00 91.50 314 LYS A C 1
ATOM 2514 O O . LYS A 1 314 ? -4.432 25.719 38.049 1.00 91.50 314 LYS A O 1
ATOM 2519 N N . ARG A 1 315 ? -6.368 25.635 39.194 1.00 90.69 315 ARG A N 1
ATOM 2520 C CA . ARG A 1 315 ? -6.771 27.047 39.094 1.00 90.69 315 ARG A CA 1
ATOM 2521 C C . ARG A 1 315 ? -7.026 27.550 37.669 1.00 90.69 315 ARG A C 1
ATOM 2523 O O . ARG A 1 315 ? -6.951 28.753 37.439 1.00 90.69 315 ARG A O 1
ATOM 2530 N N . LEU A 1 316 ? -7.362 26.666 36.726 1.00 90.75 316 LEU A N 1
ATOM 2531 C CA . LEU A 1 316 ? -7.810 27.104 35.403 1.00 90.75 316 LEU A CA 1
ATOM 2532 C C . LEU A 1 316 ? -9.233 27.671 35.482 1.00 90.75 316 LEU A C 1
ATOM 2534 O O . LEU A 1 316 ? -10.116 27.122 36.148 1.00 90.75 316 LEU A O 1
ATOM 2538 N N . THR A 1 317 ? -9.467 28.742 34.734 1.00 90.38 317 THR A N 1
ATOM 2539 C CA . THR A 1 317 ? -10.796 29.309 34.499 1.00 90.38 317 THR A CA 1
ATOM 2540 C C . THR A 1 317 ? -11.623 28.401 33.587 1.00 90.38 317 THR A C 1
ATOM 2542 O O . THR A 1 317 ? -11.093 27.627 32.790 1.00 90.38 317 THR A O 1
ATOM 2545 N N . LEU A 1 318 ? -12.953 28.516 33.633 1.00 86.75 318 LEU A N 1
ATOM 2546 C CA . LEU A 1 318 ? -13.832 27.715 32.767 1.00 86.75 318 LEU A CA 1
ATOM 2547 C C . LEU A 1 318 ? -13.587 27.966 31.270 1.00 86.75 318 LEU A C 1
ATOM 2549 O O . LEU A 1 318 ? -13.712 27.040 30.470 1.00 86.75 318 LEU A O 1
ATOM 2553 N N . ALA A 1 319 ? -13.180 29.182 30.892 1.00 86.50 319 ALA A N 1
ATOM 2554 C CA . ALA A 1 319 ? -12.814 29.512 29.517 1.00 86.50 319 ALA A CA 1
ATOM 2555 C C . ALA A 1 319 ? -11.547 28.765 29.061 1.00 86.50 319 ALA A C 1
ATOM 2557 O O . ALA A 1 319 ? -11.493 28.257 27.941 1.00 86.50 319 ALA A O 1
ATOM 2558 N N . GLU A 1 320 ? -10.543 28.650 29.932 1.00 87.81 320 GLU A N 1
ATOM 2559 C CA . GLU A 1 320 ? -9.324 27.877 29.665 1.00 87.81 320 GLU A CA 1
ATOM 2560 C C . GLU A 1 320 ? -9.615 26.377 29.631 1.00 87.81 320 GLU A C 1
ATOM 2562 O O . GLU A 1 320 ? -9.166 25.681 28.722 1.00 87.81 320 GLU A O 1
ATOM 2567 N N . ILE A 1 321 ? -10.437 25.884 30.561 1.00 89.12 321 ILE A N 1
ATOM 2568 C CA . ILE A 1 321 ? -10.873 24.482 30.590 1.00 89.12 321 ILE A CA 1
ATOM 2569 C C . ILE A 1 321 ? -11.593 24.117 29.290 1.00 89.12 321 ILE A C 1
ATOM 2571 O O . ILE A 1 321 ? -11.306 23.074 28.704 1.00 89.12 321 ILE A O 1
ATOM 2575 N N . LYS A 1 322 ? -12.474 24.990 28.790 1.00 85.06 322 LYS A N 1
ATOM 2576 C CA . LYS A 1 322 ? -13.179 24.778 27.519 1.00 85.06 322 LYS A CA 1
ATOM 2577 C C . LYS A 1 322 ? -12.216 24.669 26.335 1.00 85.06 322 LYS A C 1
ATOM 2579 O O . LYS A 1 322 ? -12.404 23.809 25.480 1.00 85.06 322 LYS A O 1
ATOM 2584 N N . LYS A 1 323 ? -11.154 25.484 26.299 1.00 85.19 323 LYS A N 1
ATOM 2585 C CA . LYS A 1 323 ? -10.096 25.367 25.278 1.00 85.19 323 LYS A CA 1
ATOM 2586 C C . LYS A 1 323 ? -9.375 24.019 25.374 1.00 85.19 323 LYS A C 1
ATOM 2588 O O . LYS A 1 323 ? -9.227 23.345 24.361 1.00 85.19 323 LYS A O 1
ATOM 2593 N N . VAL A 1 324 ? -8.986 23.594 26.577 1.00 84.31 324 VAL A N 1
ATOM 2594 C CA . VAL A 1 324 ? -8.292 22.312 26.813 1.00 84.31 324 VAL A CA 1
ATOM 2595 C C . VAL A 1 324 ? -9.143 21.103 26.412 1.00 84.31 324 VAL A C 1
ATOM 2597 O O . VAL A 1 324 ? -8.619 20.151 25.837 1.00 84.31 324 VAL A O 1
ATOM 2600 N N . LEU A 1 325 ? -10.449 21.127 26.691 1.00 77.38 325 LEU A N 1
ATOM 2601 C CA . LEU A 1 325 ? -11.357 20.032 26.336 1.00 77.38 325 LEU A CA 1
ATOM 2602 C C . LEU A 1 325 ? -11.609 19.921 24.824 1.00 77.38 325 LEU A C 1
ATOM 2604 O O . LEU A 1 325 ? -11.829 18.814 24.350 1.00 77.38 325 LEU A O 1
ATOM 2608 N N . ASN A 1 326 ? -11.521 21.028 24.081 1.00 72.50 326 ASN A N 1
ATOM 2609 C CA . ASN A 1 326 ? -11.747 21.068 22.630 1.00 72.50 326 ASN A CA 1
ATOM 2610 C C . ASN A 1 326 ? -10.469 20.890 21.783 1.00 72.50 326 ASN A C 1
ATOM 2612 O O . ASN A 1 326 ? -10.550 20.938 20.560 1.00 72.50 326 ASN A O 1
ATOM 2616 N N . SER A 1 327 ? -9.295 20.748 22.411 1.00 57.44 327 SER A N 1
ATOM 2617 C CA . SER A 1 327 ? -7.988 20.681 21.723 1.00 57.44 327 SER A CA 1
ATOM 2618 C C . SER A 1 327 ? -7.386 19.262 21.651 1.00 57.44 327 SER A C 1
ATOM 2620 O O . SER A 1 327 ? -6.209 19.128 21.327 1.00 57.44 327 SER A O 1
ATOM 2622 N N . ASN A 1 328 ? -8.161 18.219 21.974 1.00 41.47 328 ASN A N 1
ATOM 2623 C CA . ASN A 1 328 ? -7.798 16.795 21.853 1.00 41.47 328 ASN A CA 1
ATOM 2624 C C . ASN A 1 328 ? -8.780 16.073 20.933 1.00 41.47 328 ASN A C 1
ATOM 2626 O O . ASN A 1 328 ? -8.362 15.076 20.311 1.00 41.47 328 ASN A O 1
#

Sequence (328 aa):
MKKLLATLETKKQRLDNYRPLPPDLVRNLEKWFKIELTYTSNAIEGNTLSRADTALIVEKGLTVEGKTLTEHLEAVNHAHAFEWIATLAHLKRKDLTEHHILDLHRQILQKIDDANAGRYRTVSVRIAGSRAIMPNPVKVPRLYDEFISWLHDAHGNELAIAADAHFRLVSIHPFVDGNGRTARLLMNLLLMQAGFPPAIIRKDDRKRYIDSIEAGQLGKSRDDYYQLMFASVDRSLNIYLNAIEQKVETTRAAGKPLLKIGELAKLVGETVPTIRYWTREGLLSVAERSPGGYQLYTQSQVSVVQKIKKLQEKRLTLAEIKKVLNSN